Protein AF-A0AAW7BLS9-F1 (afdb_monomer)

Foldseek 3Di:
DDPVVLVVVLVQQADLVNQVVCVNPAWEWEQAPLLRDTHTDDDPVVVVSCVVVVHPDGRHHYDYDYDDQQVQKAWEFDDDPPDTFIWIGGNVWKIATDPCCPPPVVSSVVSPHDYDHDDDPPFDDPVLVVVLLVDDDDLLGQFAAPVGRPGRIGTRVSSVLVVVLQQAWDQAAQVQFQPDDDPVVLVVVLVVLLVVLVVQCVPPDPVPVVSVVVSVVSNVVSVVSVCNRHPSHDTDGLNRTNPRDGDDSVSRPSPPPDPPPPDPDD

Secondary structure (DSSP, 8-state):
--HHHHHHHHHHHT-HHHHHTTTT---EEEEEGGGTEEEEEE-HHHHHHHHHTT------EEEEE----GGGEEEEEEEETTEEEEEEEETTTEEEE-S-HHHHHHHHHHHT-EEESS--TTSPPHHHHHHHHHS--STTSSB--SS-TTS-EEEHHHHHHHHHHHHSEEEE-GGGBTT----HHHHHHHHHHHHHHHHHHHHS-TT-HHHHHHHHHHHHHHHHHHHHHHS--EEEEGGGBSS-PPPPTTT-TTTSPPP---PPP-

Sequence (266 aa):
MDDETAKRLVLLLTDARALEKDSLGRASYALVRPLGIFAPNEGKNRVDF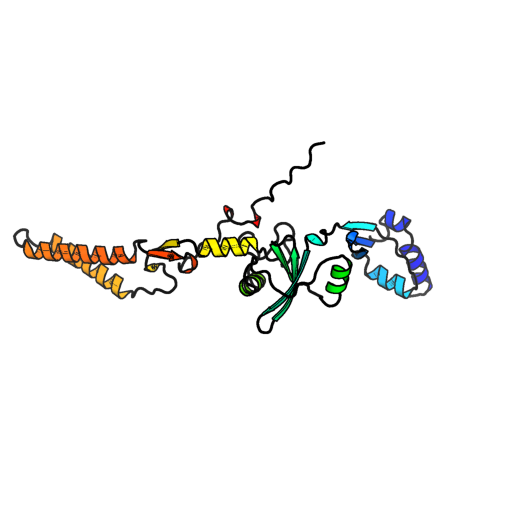LREEGIEQIPADVFYIDYPSADRLKLLRVEAGAFAETWAVLDGRWVERVAHPSWAIPVLNAYGVALEQEWPGEFAPIGDVLEAFLGRRGNTQALGHPECRNAAVVDLDTLKVRSEYQAERVPCPVIELRHAKVDPRLWLSAGAGLFVSTIAMMLVPAGWAEVRLVAGIALGAAVGALVAVAAPILQVPRRTVRNQSSLPLKLAPKRQRPPMMDSPAD

Structure (mmCIF, N/CA/C/O backbone):
data_AF-A0AAW7BLS9-F1
#
_entry.id   AF-A0AAW7BLS9-F1
#
loop_
_atom_site.group_PDB
_atom_site.id
_atom_site.type_symbol
_atom_site.label_atom_id
_atom_site.label_alt_id
_atom_site.label_comp_id
_atom_site.label_asym_id
_atom_site.label_entity_id
_atom_site.label_seq_id
_atom_site.pdbx_PDB_ins_code
_atom_site.Cartn_x
_atom_site.Cartn_y
_atom_site.Cartn_z
_atom_site.occupancy
_atom_site.B_iso_or_equiv
_atom_site.auth_seq_id
_atom_site.auth_comp_id
_atom_site.auth_asym_id
_atom_site.auth_atom_id
_atom_site.pdbx_PDB_model_num
ATOM 1 N N . MET A 1 1 ? 40.315 22.357 -25.104 1.00 59.34 1 MET A N 1
ATOM 2 C CA . MET A 1 1 ? 41.207 21.205 -25.331 1.00 59.34 1 MET A CA 1
ATOM 3 C C . MET A 1 1 ? 41.998 21.513 -26.585 1.00 59.34 1 MET A C 1
ATOM 5 O O . MET A 1 1 ? 41.435 22.115 -27.489 1.00 59.34 1 MET A O 1
ATOM 9 N N . ASP A 1 2 ? 43.287 21.220 -26.602 1.00 81.88 2 ASP A N 1
ATOM 10 C CA . ASP A 1 2 ? 44.112 21.249 -27.809 1.00 81.88 2 ASP A CA 1
ATOM 11 C C . ASP A 1 2 ? 43.703 20.109 -28.760 1.00 81.88 2 ASP A C 1
ATOM 13 O O . ASP A 1 2 ? 43.368 19.008 -28.321 1.00 81.88 2 ASP A O 1
ATOM 17 N N . ASP A 1 3 ? 43.714 20.386 -30.065 1.00 80.06 3 ASP A N 1
ATOM 18 C CA . ASP A 1 3 ? 43.239 19.484 -31.131 1.00 80.06 3 ASP A CA 1
ATOM 19 C C . ASP A 1 3 ? 44.002 18.141 -31.162 1.00 80.06 3 ASP A C 1
ATOM 21 O O . ASP A 1 3 ? 43.451 17.086 -31.471 1.00 80.06 3 ASP A O 1
ATOM 25 N N . GLU A 1 4 ? 45.276 18.149 -30.763 1.00 82.94 4 GLU A N 1
ATOM 26 C CA . GLU A 1 4 ? 46.113 16.949 -30.683 1.00 82.94 4 GLU A CA 1
ATOM 27 C C . GLU A 1 4 ? 45.710 16.030 -29.516 1.00 82.94 4 GLU A C 1
ATOM 29 O O . GLU A 1 4 ? 45.610 14.809 -29.678 1.00 82.94 4 GLU A O 1
ATOM 34 N N . THR A 1 5 ? 45.393 16.607 -28.354 1.00 83.25 5 THR A N 1
ATOM 35 C CA . THR A 1 5 ? 44.873 15.851 -27.207 1.00 83.25 5 THR A CA 1
ATOM 36 C C . THR A 1 5 ? 43.473 15.305 -27.479 1.00 83.25 5 THR A C 1
ATOM 38 O O . THR A 1 5 ? 43.201 14.158 -27.117 1.00 83.25 5 THR A O 1
ATOM 41 N N . ALA A 1 6 ? 42.610 16.062 -28.169 1.00 79.19 6 ALA A N 1
ATOM 42 C CA . ALA A 1 6 ? 41.278 15.599 -28.569 1.00 79.19 6 ALA A CA 1
ATOM 43 C C . ALA A 1 6 ? 41.361 14.363 -29.481 1.00 79.19 6 ALA A C 1
ATOM 45 O O . ALA A 1 6 ? 40.781 13.320 -29.172 1.00 79.19 6 ALA A O 1
ATOM 46 N N . LYS A 1 7 ? 42.191 14.417 -30.531 1.00 84.50 7 LYS A N 1
ATOM 47 C CA . LYS A 1 7 ? 42.433 13.281 -31.440 1.00 84.50 7 LYS A CA 1
ATOM 48 C C . LYS A 1 7 ? 42.969 12.047 -30.719 1.00 84.50 7 LYS A C 1
ATOM 50 O O . LYS A 1 7 ? 42.536 10.925 -30.993 1.00 84.50 7 LYS A O 1
ATOM 55 N N . ARG A 1 8 ? 43.892 12.238 -29.769 1.00 83.75 8 ARG A N 1
ATOM 56 C CA . ARG A 1 8 ? 44.432 11.140 -28.955 1.00 83.75 8 ARG A CA 1
ATOM 57 C C . ARG A 1 8 ? 43.359 10.513 -28.065 1.00 83.75 8 ARG A C 1
ATOM 59 O O . ARG A 1 8 ? 43.326 9.291 -27.935 1.00 83.75 8 ARG A O 1
ATOM 66 N N . LEU A 1 9 ? 42.488 11.330 -27.472 1.00 81.81 9 LEU A N 1
ATOM 67 C CA . LEU A 1 9 ? 41.369 10.855 -26.660 1.00 81.81 9 LEU A CA 1
ATOM 68 C C . LEU A 1 9 ? 40.330 10.110 -27.496 1.00 81.81 9 LEU A C 1
ATOM 70 O O . LEU A 1 9 ? 39.877 9.060 -27.057 1.00 81.81 9 LEU A O 1
ATOM 74 N N . VAL A 1 10 ? 40.002 10.576 -28.703 1.00 82.81 10 VAL A N 1
ATOM 75 C CA . VAL A 1 10 ? 39.100 9.858 -29.619 1.00 82.81 10 VAL A CA 1
ATOM 76 C C . VAL A 1 10 ? 39.643 8.467 -29.939 1.00 82.81 10 VAL A C 1
ATOM 78 O O . VAL A 1 10 ? 38.924 7.482 -29.777 1.00 82.81 10 VAL A O 1
ATOM 81 N N . LEU A 1 11 ? 40.919 8.362 -30.323 1.00 83.44 11 LEU A N 1
ATOM 82 C CA . LEU A 1 11 ? 41.549 7.075 -30.642 1.00 83.44 11 LEU A CA 1
ATOM 83 C C . LEU A 1 11 ? 41.523 6.113 -29.446 1.00 83.44 11 LEU A C 1
ATOM 85 O O . LEU A 1 11 ? 41.272 4.922 -29.596 1.00 83.44 11 LEU A O 1
ATOM 89 N N . LEU A 1 12 ? 41.754 6.647 -28.249 1.00 81.88 12 LEU A N 1
ATOM 90 C CA . LEU A 1 12 ? 41.742 5.889 -27.006 1.00 81.88 12 LEU A CA 1
ATOM 91 C C . LEU A 1 12 ? 40.319 5.423 -26.636 1.00 81.88 12 LEU A C 1
ATOM 93 O O . LEU A 1 12 ? 40.115 4.261 -26.302 1.00 81.88 12 LEU A O 1
ATOM 97 N N . LEU A 1 13 ? 39.331 6.322 -26.706 1.00 80.94 13 LEU A N 1
ATOM 98 C CA . LEU A 1 13 ? 37.939 6.089 -26.291 1.00 80.94 13 LEU A CA 1
ATOM 99 C C . LEU A 1 13 ? 37.138 5.239 -27.282 1.00 80.94 13 LEU A C 1
ATOM 101 O O . LEU A 1 13 ? 36.092 4.714 -26.902 1.00 80.94 13 LEU A O 1
ATOM 105 N N . THR A 1 14 ? 37.620 5.102 -28.519 1.00 82.25 14 THR A N 1
ATOM 106 C CA . THR A 1 14 ? 37.046 4.233 -29.559 1.00 82.25 14 THR A CA 1
ATOM 107 C C . THR A 1 14 ? 37.723 2.860 -29.645 1.00 82.25 14 THR A C 1
ATOM 109 O O . THR A 1 14 ? 37.213 1.974 -30.331 1.00 82.25 14 THR A O 1
ATOM 112 N N . ASP A 1 15 ? 38.819 2.631 -28.911 1.00 81.44 15 ASP A N 1
ATOM 113 C CA . ASP A 1 15 ? 39.511 1.341 -28.889 1.00 81.44 15 ASP A CA 1
ATOM 114 C C . ASP A 1 15 ? 38.795 0.323 -27.982 1.00 81.44 15 ASP A C 1
ATOM 116 O O . ASP A 1 15 ? 38.897 0.347 -26.752 1.00 81.44 15 ASP A O 1
ATOM 120 N N . ALA A 1 16 ? 38.109 -0.637 -28.606 1.00 75.19 16 ALA A N 1
ATOM 121 C CA . ALA A 1 16 ? 37.443 -1.738 -27.912 1.00 75.19 16 ALA A CA 1
ATOM 122 C C . ALA A 1 16 ? 38.408 -2.601 -27.072 1.00 75.19 16 ALA A C 1
ATOM 124 O O . ALA A 1 16 ? 38.032 -3.086 -26.007 1.00 75.19 16 ALA A O 1
ATOM 125 N N . ARG A 1 17 ? 39.676 -2.747 -27.483 1.00 75.00 17 ARG A N 1
ATOM 126 C CA . ARG A 1 17 ? 40.673 -3.536 -26.732 1.00 75.00 17 ARG A CA 1
ATOM 127 C C . ARG A 1 17 ? 41.121 -2.829 -25.461 1.00 75.00 17 ARG A C 1
ATOM 129 O O . ARG A 1 17 ? 41.543 -3.471 -24.499 1.00 75.00 17 ARG A O 1
ATOM 136 N N . ALA A 1 18 ? 41.076 -1.503 -25.465 1.00 69.31 18 ALA A N 1
ATOM 137 C CA . ALA A 1 18 ? 41.434 -0.696 -24.313 1.00 69.31 18 ALA A CA 1
ATOM 138 C C . ALA A 1 18 ? 40.311 -0.675 -23.254 1.00 69.31 18 ALA A C 1
ATOM 140 O O . ALA A 1 18 ? 40.602 -0.498 -22.065 1.00 69.31 18 ALA A O 1
ATOM 141 N N . LEU A 1 19 ? 39.065 -0.952 -23.676 1.00 69.06 19 LEU A N 1
ATOM 142 C CA . LEU A 1 19 ? 37.928 -1.269 -22.805 1.00 69.06 19 LEU A CA 1
ATOM 143 C C . LEU A 1 19 ? 38.102 -2.643 -22.129 1.00 69.06 19 LEU A C 1
ATOM 145 O O . LEU A 1 19 ? 37.990 -2.730 -20.911 1.00 69.06 19 LEU A O 1
ATOM 149 N N . GLU A 1 20 ? 38.459 -3.689 -22.887 1.00 68.00 20 GLU A N 1
ATOM 150 C CA . GLU A 1 20 ? 38.681 -5.053 -22.357 1.00 68.00 20 GLU A CA 1
ATOM 151 C C . GLU A 1 20 ? 39.796 -5.123 -21.300 1.00 68.00 20 GLU A C 1
ATOM 153 O O . GLU A 1 20 ? 39.762 -5.956 -20.396 1.00 68.00 20 GLU A O 1
ATOM 158 N N . LYS A 1 21 ? 40.795 -4.239 -21.402 1.00 70.38 21 LYS A N 1
ATOM 159 C CA . LYS A 1 21 ? 41.932 -4.154 -20.470 1.00 70.38 21 LYS A CA 1
ATOM 160 C C . LYS A 1 21 ? 41.661 -3.289 -19.231 1.00 70.38 21 LYS A C 1
ATOM 162 O O . LYS A 1 21 ? 42.594 -3.050 -18.469 1.00 70.38 21 LYS A O 1
ATOM 167 N N . ASP A 1 22 ? 40.437 -2.776 -19.070 1.00 65.38 22 ASP A N 1
ATOM 168 C CA . ASP A 1 22 ? 39.987 -1.872 -17.991 1.00 65.38 22 ASP A CA 1
ATOM 169 C C . ASP A 1 22 ? 40.842 -0.594 -17.814 1.00 65.38 22 ASP A C 1
ATOM 171 O O . ASP A 1 22 ? 40.794 0.111 -16.810 1.00 65.38 22 ASP A O 1
ATOM 175 N N . SER A 1 23 ? 41.642 -0.248 -18.826 1.00 62.91 23 SER A N 1
ATOM 176 C CA . SER A 1 23 ? 42.589 0.875 -18.773 1.00 62.91 23 SER A CA 1
ATOM 177 C C . SER A 1 23 ? 41.956 2.249 -19.026 1.00 62.91 23 SER A C 1
ATOM 179 O O . SER A 1 23 ? 42.632 3.268 -18.895 1.00 62.91 23 SER A O 1
ATOM 181 N N . LEU A 1 24 ? 40.671 2.288 -19.396 1.00 63.50 24 LEU A N 1
ATOM 182 C CA . LEU A 1 24 ? 39.976 3.497 -19.855 1.00 63.50 24 LEU A CA 1
ATOM 183 C C . LEU A 1 24 ? 38.800 3.957 -18.992 1.00 63.50 24 LEU A C 1
ATOM 185 O O . LEU A 1 24 ? 38.129 4.937 -19.330 1.00 63.50 24 LEU A O 1
ATOM 189 N N . GLY A 1 25 ? 38.522 3.245 -17.905 1.00 68.06 25 GLY A N 1
ATOM 190 C CA . GLY A 1 25 ? 37.239 3.340 -17.225 1.00 68.06 25 GLY A CA 1
ATOM 191 C C . GLY A 1 25 ? 36.125 2.703 -18.059 1.00 68.06 25 GLY A C 1
ATOM 192 O O . GLY A 1 25 ? 36.082 2.783 -19.294 1.00 68.06 25 GLY A O 1
ATOM 193 N N . ARG A 1 26 ? 35.208 2.041 -17.368 1.00 74.25 26 ARG A N 1
ATOM 194 C CA . ARG A 1 26 ? 34.165 1.235 -17.988 1.00 74.25 26 ARG A CA 1
ATOM 195 C C . ARG A 1 26 ? 33.075 2.109 -18.622 1.00 74.25 26 ARG A C 1
ATOM 197 O O . ARG A 1 26 ? 32.623 3.092 -18.038 1.00 74.25 26 ARG A O 1
ATOM 204 N N . ALA A 1 27 ? 32.658 1.753 -19.835 1.00 84.12 27 ALA A N 1
ATOM 205 C CA . ALA A 1 27 ? 31.407 2.219 -20.428 1.00 84.12 27 ALA A CA 1
ATOM 206 C C . ALA A 1 27 ? 30.470 1.016 -20.487 1.00 84.12 27 ALA A C 1
ATOM 208 O O . ALA A 1 27 ? 30.852 -0.023 -21.024 1.00 84.12 27 ALA A O 1
ATOM 209 N N . SER A 1 28 ? 29.282 1.137 -19.899 1.00 87.25 28 SER A N 1
ATOM 210 C CA . SER A 1 28 ? 28.348 0.018 -19.785 1.00 87.25 28 SER A CA 1
ATOM 211 C C . SER A 1 28 ? 26.912 0.448 -20.056 1.00 87.25 28 SER A C 1
ATOM 213 O O . SER A 1 28 ? 26.469 1.517 -19.624 1.00 87.25 28 SER A O 1
ATOM 215 N N . TYR A 1 29 ? 26.188 -0.399 -20.784 1.00 89.56 29 TYR A N 1
ATOM 216 C CA . TYR A 1 29 ? 24.817 -0.169 -21.223 1.00 89.56 29 TYR A CA 1
ATOM 217 C C . TYR A 1 29 ? 23.948 -1.370 -20.881 1.00 89.56 29 TYR A C 1
ATOM 219 O O . TYR A 1 29 ? 24.327 -2.521 -21.095 1.00 89.56 29 TYR A O 1
ATOM 227 N N . ALA A 1 30 ? 22.744 -1.078 -20.410 1.00 91.38 30 ALA A N 1
ATOM 228 C CA . ALA A 1 30 ? 21.679 -2.053 -20.315 1.00 91.38 30 ALA A CA 1
ATOM 229 C C . ALA A 1 30 ? 20.879 -2.068 -21.621 1.00 91.38 30 ALA A C 1
ATOM 231 O O . ALA A 1 30 ? 20.353 -1.030 -22.027 1.00 91.38 30 ALA A O 1
ATOM 232 N N . LEU A 1 31 ? 20.739 -3.232 -22.252 1.00 92.25 31 LEU A N 1
ATOM 233 C CA . LEU A 1 31 ? 19.814 -3.436 -23.365 1.00 92.25 31 LEU A CA 1
ATOM 234 C C . LEU A 1 31 ? 18.540 -4.115 -22.858 1.00 92.25 31 LEU A C 1
ATOM 236 O O . LEU A 1 31 ? 18.548 -5.304 -22.524 1.00 92.25 31 LEU A O 1
ATOM 240 N N . VAL A 1 32 ? 17.436 -3.368 -22.851 1.00 92.38 32 VAL A N 1
ATOM 241 C CA . VAL A 1 32 ? 16.097 -3.908 -22.592 1.00 92.38 32 VAL A CA 1
ATOM 242 C C . VAL A 1 32 ? 15.584 -4.528 -23.887 1.00 92.38 32 VAL A C 1
ATOM 244 O O . VAL A 1 32 ? 14.931 -3.859 -24.691 1.00 92.38 32 VAL A O 1
ATOM 247 N N . ARG A 1 33 ? 15.942 -5.797 -24.125 1.00 88.62 33 ARG A N 1
ATOM 248 C CA . ARG A 1 33 ? 15.766 -6.462 -25.432 1.00 88.62 33 ARG A CA 1
ATOM 249 C C . ARG A 1 33 ? 14.356 -6.325 -26.009 1.00 88.62 33 ARG A C 1
ATOM 251 O O . ARG A 1 33 ? 14.268 -5.939 -27.171 1.00 88.62 33 ARG A O 1
ATOM 258 N N . PRO A 1 34 ? 13.271 -6.580 -25.248 1.00 87.81 34 PRO A N 1
ATOM 259 C CA . PRO A 1 34 ? 11.929 -6.558 -25.827 1.00 87.81 34 PRO A CA 1
ATOM 260 C C . PRO A 1 34 ? 11.479 -5.153 -26.255 1.00 87.81 34 PRO A C 1
ATOM 262 O O . PRO A 1 34 ? 10.664 -5.024 -27.160 1.00 87.81 34 PRO A O 1
ATOM 265 N N . LEU A 1 35 ? 12.043 -4.102 -25.647 1.00 89.94 35 LEU A N 1
ATOM 266 C CA . LEU A 1 35 ? 11.737 -2.706 -25.977 1.00 89.94 35 LEU A CA 1
ATOM 267 C C . LEU A 1 35 ? 12.714 -2.091 -26.992 1.00 89.94 35 LEU A C 1
ATOM 269 O O . LEU A 1 35 ? 12.482 -0.979 -27.457 1.00 89.94 35 LEU A O 1
ATOM 273 N N . GLY A 1 36 ? 13.834 -2.758 -27.294 1.00 88.25 36 GLY A N 1
ATOM 274 C CA . GLY A 1 36 ? 14.895 -2.198 -28.137 1.00 88.25 36 GLY A CA 1
ATOM 275 C C . GLY A 1 36 ? 15.581 -0.960 -27.542 1.00 88.25 36 GLY A C 1
ATOM 276 O O . GLY A 1 36 ? 16.150 -0.160 -28.281 1.00 88.25 36 GLY A O 1
ATOM 277 N N . ILE A 1 37 ? 15.519 -0.774 -26.218 1.00 89.69 37 ILE A N 1
ATOM 278 C CA . ILE A 1 37 ? 16.062 0.410 -25.535 1.00 89.69 37 ILE A CA 1
ATOM 279 C C . ILE A 1 37 ? 17.467 0.122 -25.011 1.00 89.69 37 ILE A C 1
ATOM 281 O O . ILE A 1 37 ? 17.669 -0.823 -24.246 1.00 89.69 37 ILE A O 1
ATOM 285 N N . PHE A 1 38 ? 18.409 1.005 -25.347 1.00 88.69 38 PHE A N 1
ATOM 286 C CA . PHE A 1 38 ? 19.735 1.067 -24.735 1.00 88.69 38 PHE A CA 1
ATOM 287 C C . PHE A 1 38 ? 19.756 2.147 -23.652 1.00 88.69 38 PHE A C 1
ATOM 289 O O . PHE A 1 38 ? 19.601 3.334 -23.941 1.00 88.69 38 PHE A O 1
ATOM 296 N N . ALA A 1 39 ? 19.962 1.742 -22.401 1.00 86.12 39 ALA A N 1
ATOM 297 C CA . ALA A 1 39 ? 20.059 2.644 -21.262 1.00 86.12 39 ALA A CA 1
ATOM 298 C C . ALA A 1 39 ? 21.520 2.735 -20.778 1.00 86.12 39 ALA A C 1
ATOM 300 O O . ALA A 1 39 ? 22.075 1.728 -20.326 1.00 86.12 39 ALA A O 1
ATOM 301 N N . PRO A 1 40 ? 22.164 3.915 -20.855 1.00 86.31 40 PRO A N 1
ATOM 302 C CA . PRO A 1 40 ? 23.542 4.084 -20.405 1.00 86.31 40 PRO A CA 1
ATOM 303 C C . PRO A 1 40 ? 23.627 4.018 -18.876 1.00 86.31 40 PRO A C 1
ATOM 305 O O . PRO A 1 40 ? 22.990 4.811 -18.172 1.00 86.31 40 PRO A O 1
ATOM 308 N N . ASN A 1 41 ? 24.461 3.115 -18.361 1.00 82.25 41 ASN A N 1
ATOM 309 C CA . ASN A 1 41 ? 24.750 2.996 -16.934 1.00 82.25 41 ASN A CA 1
ATOM 310 C C . ASN A 1 41 ? 26.011 3.804 -16.579 1.00 82.25 41 ASN A C 1
ATOM 312 O O . ASN A 1 41 ? 25.937 4.764 -15.808 1.00 82.25 41 ASN A O 1
ATOM 316 N N . GLU A 1 42 ? 27.133 3.498 -17.239 1.00 82.38 42 GLU A N 1
ATOM 317 C CA . GLU A 1 42 ? 28.428 4.179 -17.082 1.00 82.38 42 GLU A CA 1
ATOM 318 C C . GLU A 1 42 ? 28.941 4.730 -18.419 1.00 82.38 42 GLU A C 1
ATOM 32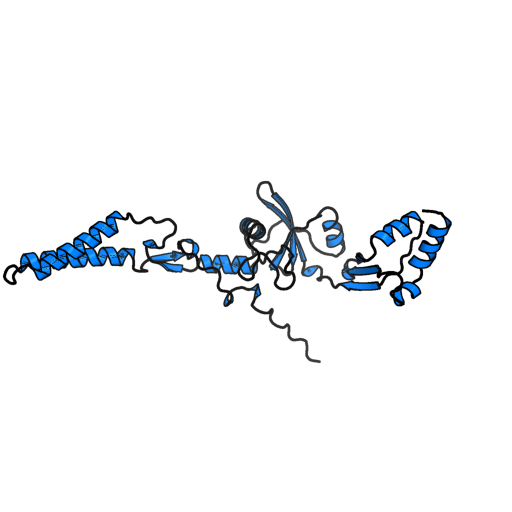0 O O . GLU A 1 42 ? 28.643 4.191 -19.483 1.00 82.38 42 GLU A O 1
ATOM 325 N N . GLY A 1 43 ? 29.737 5.805 -18.370 1.00 79.50 43 GLY A N 1
ATOM 326 C CA . GLY A 1 43 ? 30.328 6.416 -19.567 1.00 79.50 43 GLY A CA 1
ATOM 327 C C . GLY A 1 43 ? 29.484 7.512 -20.230 1.00 79.50 43 GLY A C 1
ATOM 328 O O . GLY A 1 43 ? 29.736 7.846 -21.381 1.00 79.50 43 GLY A O 1
ATOM 329 N N . LYS A 1 44 ? 28.521 8.123 -19.522 1.00 81.69 44 LYS A N 1
ATOM 330 C CA . LYS A 1 44 ? 27.653 9.198 -20.061 1.00 81.69 44 LYS A CA 1
ATOM 331 C C . LYS A 1 44 ? 28.453 10.378 -20.635 1.00 81.69 44 LYS A C 1
ATOM 333 O O . LYS A 1 44 ? 28.208 10.778 -21.762 1.00 81.69 44 LYS A O 1
ATOM 338 N N . ASN A 1 45 ? 29.494 10.831 -19.932 1.00 82.25 45 ASN A N 1
ATOM 339 C CA . ASN A 1 45 ? 30.374 11.909 -20.411 1.00 82.25 45 ASN A CA 1
ATOM 340 C C . ASN A 1 45 ? 31.155 11.529 -21.686 1.00 82.25 45 ASN A C 1
ATOM 342 O O . ASN A 1 45 ? 31.536 12.402 -22.457 1.00 82.25 45 ASN A O 1
ATOM 346 N N . ARG A 1 46 ? 31.402 10.228 -21.913 1.00 83.62 46 ARG A N 1
ATOM 347 C CA . ARG A 1 46 ? 32.063 9.727 -23.129 1.00 83.62 46 ARG A CA 1
ATOM 348 C C . ARG A 1 46 ? 31.140 9.836 -24.341 1.00 83.62 46 ARG A C 1
ATOM 350 O O . ARG A 1 46 ? 31.630 10.071 -25.436 1.00 83.62 46 ARG A O 1
ATOM 357 N N . VAL A 1 47 ? 29.827 9.692 -24.143 1.00 83.62 47 VAL A N 1
ATOM 358 C CA . VAL A 1 47 ? 28.827 9.839 -25.213 1.00 83.62 47 VAL A CA 1
ATOM 359 C C . VAL A 1 47 ? 28.819 11.260 -25.748 1.00 83.62 47 VAL A C 1
ATOM 361 O O . VAL A 1 47 ? 28.886 11.445 -26.959 1.00 83.62 47 VAL A O 1
ATOM 364 N N . ASP A 1 48 ? 28.764 12.247 -24.854 1.00 84.19 48 ASP A N 1
ATOM 365 C CA . ASP A 1 48 ? 28.709 13.651 -25.257 1.00 84.19 48 ASP A CA 1
ATOM 366 C C . ASP A 1 48 ? 30.002 14.067 -25.970 1.00 84.19 48 ASP A C 1
ATOM 368 O O . ASP A 1 48 ? 29.936 14.608 -27.069 1.00 84.19 48 ASP A O 1
ATOM 372 N N . PHE A 1 49 ? 31.169 13.694 -25.425 1.00 86.81 49 PHE A N 1
ATOM 373 C CA . PHE A 1 49 ? 32.466 13.962 -26.057 1.00 86.81 49 PHE A CA 1
ATOM 374 C C . PHE A 1 49 ? 32.586 13.344 -27.460 1.00 86.81 49 PHE A C 1
ATOM 376 O O . PHE A 1 49 ? 32.940 14.030 -28.413 1.00 86.81 49 PHE A O 1
ATOM 383 N N . LEU A 1 50 ? 32.267 12.053 -27.616 1.00 87.38 50 LEU A N 1
ATOM 384 C CA . LEU A 1 50 ? 32.360 11.392 -28.922 1.00 87.38 50 LEU A CA 1
ATOM 385 C C . LEU A 1 50 ? 31.367 11.978 -29.934 1.00 87.38 50 LEU A C 1
ATOM 387 O O . LEU A 1 50 ? 31.699 12.095 -31.111 1.00 87.38 50 LEU A O 1
ATOM 391 N N . ARG A 1 51 ? 30.178 12.400 -29.482 1.00 88.06 51 ARG A N 1
ATOM 392 C CA . ARG A 1 51 ? 29.191 13.065 -30.340 1.00 88.06 51 ARG A CA 1
ATOM 393 C C . ARG A 1 51 ? 29.680 14.432 -30.825 1.00 88.06 51 ARG A C 1
ATOM 395 O O . ARG A 1 51 ? 29.466 14.748 -31.992 1.00 88.06 51 ARG A O 1
ATOM 402 N N . GLU A 1 52 ? 30.313 15.226 -29.961 1.00 89.56 52 GLU A N 1
ATOM 403 C CA . GLU A 1 52 ? 30.903 16.525 -30.333 1.00 89.56 52 GLU A CA 1
ATOM 404 C C . GLU A 1 52 ? 32.004 16.370 -31.393 1.00 89.56 52 GLU A C 1
ATOM 406 O O . GLU A 1 52 ? 32.073 17.164 -32.329 1.00 89.56 52 GLU A O 1
ATOM 411 N N . GLU A 1 53 ? 32.788 15.295 -31.305 1.00 89.00 53 GLU A N 1
ATOM 412 C CA . GLU A 1 53 ? 33.834 14.937 -32.275 1.00 89.00 53 GLU A CA 1
ATOM 413 C C . GLU A 1 53 ? 33.292 14.226 -33.538 1.00 89.00 53 GLU A C 1
ATOM 415 O O . GLU A 1 53 ? 34.062 13.771 -34.384 1.00 89.00 53 GLU A O 1
ATOM 420 N N . GLY A 1 54 ? 31.966 14.106 -33.690 1.00 88.69 54 GLY A N 1
ATOM 421 C CA . GLY A 1 54 ? 31.328 13.493 -34.863 1.00 88.69 54 GLY A CA 1
ATOM 422 C C . GLY A 1 54 ? 31.494 11.973 -34.960 1.00 88.69 54 GLY A C 1
ATOM 423 O O . GLY A 1 54 ? 31.335 11.398 -36.037 1.00 88.69 54 GLY A O 1
ATOM 424 N N . ILE A 1 55 ? 31.822 11.309 -33.852 1.00 89.31 55 ILE A N 1
ATOM 425 C CA . ILE A 1 55 ? 32.002 9.861 -33.787 1.00 89.31 55 ILE A CA 1
ATOM 426 C C . ILE A 1 55 ? 30.665 9.187 -33.465 1.00 89.31 55 ILE A C 1
ATOM 428 O O . ILE A 1 55 ? 30.066 9.406 -32.412 1.00 89.31 55 ILE A O 1
ATOM 432 N N . GLU A 1 56 ? 30.210 8.317 -34.366 1.00 86.25 56 GLU A N 1
ATOM 433 C CA . GLU A 1 56 ? 28.904 7.648 -34.255 1.00 86.25 56 GLU A CA 1
ATOM 434 C C . GLU A 1 56 ? 28.925 6.372 -33.397 1.00 86.25 56 GLU A C 1
ATOM 436 O O . GLU A 1 56 ? 27.872 5.868 -33.007 1.00 86.25 56 GLU A O 1
ATOM 441 N N . GLN A 1 57 ? 30.109 5.825 -33.108 1.00 84.81 57 GLN A N 1
ATOM 442 C CA . GLN A 1 57 ? 30.273 4.540 -32.425 1.00 84.81 57 GLN A CA 1
ATOM 443 C C . GLN A 1 57 ? 31.019 4.697 -31.102 1.00 84.81 57 GLN A C 1
ATOM 445 O O . GLN A 1 57 ? 32.025 5.396 -31.010 1.00 84.81 57 GLN A O 1
ATOM 450 N N . ILE A 1 58 ? 30.550 3.982 -30.082 1.00 85.31 58 ILE A N 1
ATOM 451 C CA . ILE A 1 58 ? 31.180 3.920 -28.765 1.00 85.31 58 ILE A CA 1
ATOM 452 C C . ILE A 1 58 ? 31.383 2.450 -28.373 1.00 85.31 58 ILE A C 1
ATOM 454 O O . ILE A 1 58 ? 30.411 1.693 -28.350 1.00 85.31 58 ILE A O 1
ATOM 458 N N . PRO A 1 59 ? 32.614 2.015 -28.050 1.00 86.31 59 PRO A N 1
ATOM 459 C CA . PRO A 1 59 ? 32.825 0.703 -27.458 1.00 86.31 59 PRO A CA 1
ATOM 460 C C . PRO A 1 59 ? 32.282 0.700 -26.026 1.00 86.31 59 PRO A C 1
ATOM 462 O O . PRO A 1 59 ? 32.601 1.585 -25.223 1.00 86.31 59 PRO A O 1
ATOM 465 N N . ALA A 1 60 ? 31.457 -0.294 -25.701 1.00 86.94 60 ALA A N 1
ATOM 466 C CA . ALA A 1 60 ? 30.894 -0.454 -24.370 1.00 86.94 60 ALA A CA 1
ATOM 467 C C . ALA A 1 60 ? 30.488 -1.902 -24.077 1.00 86.94 60 ALA A C 1
ATOM 469 O O . ALA A 1 60 ? 30.114 -2.651 -24.981 1.00 86.94 60 ALA A O 1
ATOM 470 N N . ASP A 1 61 ? 30.491 -2.253 -22.793 1.00 87.81 61 ASP A N 1
ATOM 471 C CA . ASP A 1 61 ? 29.916 -3.501 -22.309 1.00 87.81 61 ASP A CA 1
ATOM 472 C C . ASP A 1 61 ? 28.391 -3.416 -22.367 1.00 87.81 61 ASP A C 1
ATOM 474 O O . ASP A 1 61 ? 27.786 -2.512 -21.785 1.00 87.81 61 ASP A O 1
ATOM 478 N N . VAL A 1 62 ? 27.755 -4.384 -23.020 1.00 88.50 62 VAL A N 1
ATOM 479 C CA . VAL A 1 62 ? 26.294 -4.473 -23.077 1.00 88.50 62 VAL A CA 1
ATOM 480 C C . VAL A 1 62 ? 25.835 -5.664 -22.255 1.00 88.50 62 VAL A C 1
ATOM 482 O O . VAL A 1 62 ? 26.211 -6.802 -22.528 1.00 88.50 62 VAL A O 1
ATOM 485 N N . PHE A 1 63 ? 24.991 -5.406 -21.261 1.00 90.19 63 PHE A N 1
ATOM 486 C CA . PHE A 1 63 ? 24.304 -6.451 -20.513 1.00 90.19 63 PHE A CA 1
ATOM 487 C C . PHE A 1 63 ? 22.806 -6.402 -20.797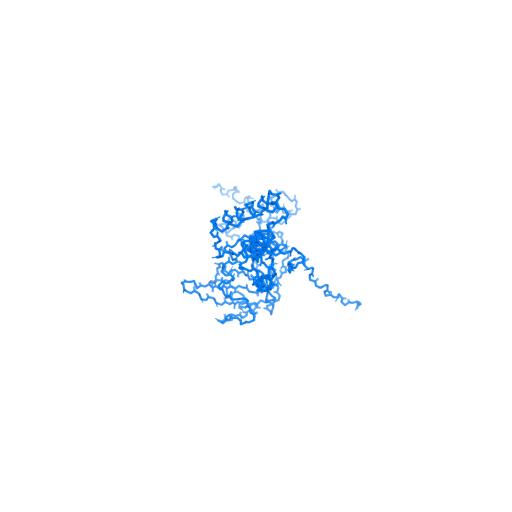 1.00 90.19 63 PHE A C 1
ATOM 489 O O . PHE A 1 63 ? 22.222 -5.342 -21.028 1.00 90.19 63 PHE A O 1
ATOM 496 N N . TYR A 1 64 ? 22.178 -7.571 -20.807 1.00 91.44 64 TYR A N 1
ATOM 497 C CA . TYR A 1 64 ? 20.769 -7.700 -21.147 1.00 91.44 64 TYR A CA 1
ATOM 498 C C . TYR A 1 64 ? 19.895 -7.558 -19.908 1.00 91.44 64 TYR A C 1
ATOM 500 O O . TYR A 1 64 ? 20.187 -8.135 -18.861 1.00 91.44 64 TYR A O 1
ATOM 508 N N . ILE A 1 65 ? 18.802 -6.818 -20.060 1.00 89.94 65 ILE A N 1
ATOM 509 C CA . ILE A 1 65 ? 17.720 -6.748 -19.086 1.00 89.94 65 ILE A CA 1
ATOM 510 C C . ILE A 1 65 ? 16.472 -7.325 -19.747 1.00 89.94 65 ILE A C 1
ATOM 512 O O . ILE A 1 65 ? 16.085 -6.917 -20.847 1.00 89.94 65 ILE A O 1
ATOM 516 N N . ASP A 1 66 ? 15.854 -8.289 -19.074 1.00 88.56 66 ASP A N 1
ATOM 517 C CA . ASP A 1 66 ? 14.553 -8.803 -19.478 1.00 88.56 66 ASP A CA 1
ATOM 518 C C . ASP A 1 66 ? 13.450 -7.810 -19.123 1.00 88.56 66 ASP A C 1
ATOM 520 O O . ASP A 1 66 ? 13.559 -7.018 -18.186 1.00 88.56 66 ASP A O 1
ATOM 524 N N . TYR A 1 67 ? 12.369 -7.857 -19.890 1.00 91.19 67 TYR A N 1
ATOM 525 C CA . TYR A 1 67 ? 11.198 -7.025 -19.669 1.00 91.19 67 TYR A CA 1
ATOM 526 C C . TYR A 1 67 ? 9.956 -7.917 -19.623 1.00 91.19 67 TYR A C 1
ATOM 528 O O . TYR A 1 67 ? 9.915 -8.907 -20.360 1.00 91.19 67 TYR A O 1
ATOM 536 N N . PRO A 1 68 ? 8.955 -7.611 -18.778 1.00 92.88 68 PRO A N 1
ATOM 537 C CA . PRO A 1 68 ? 7.706 -8.358 -18.765 1.00 92.88 68 PRO A CA 1
ATOM 538 C C . PRO A 1 68 ? 7.079 -8.420 -20.158 1.00 92.88 68 PRO A C 1
ATOM 540 O O . PRO A 1 68 ? 7.188 -7.479 -20.949 1.00 92.88 68 PRO A O 1
ATOM 543 N N . SER A 1 69 ? 6.411 -9.528 -20.459 1.00 93.75 69 SER A N 1
ATOM 544 C CA . SER A 1 69 ? 5.606 -9.637 -21.669 1.00 93.75 69 SER A CA 1
ATOM 545 C C . SER A 1 69 ? 4.468 -8.608 -21.640 1.00 93.75 69 SER A C 1
ATOM 547 O O . SER A 1 69 ? 3.987 -8.222 -20.572 1.00 93.75 6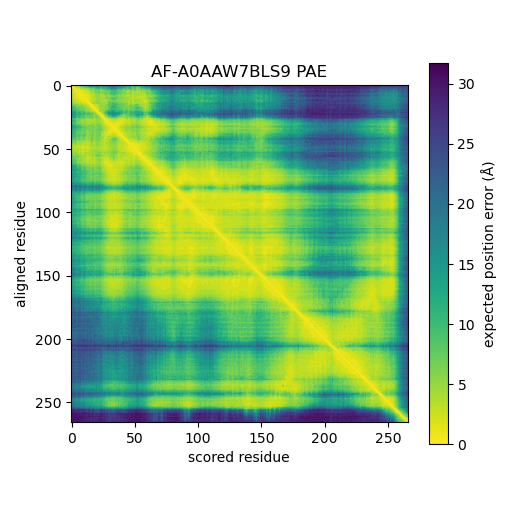9 SER A O 1
ATOM 549 N N . ALA A 1 70 ? 4.075 -8.110 -22.812 1.00 94.75 70 ALA A N 1
ATOM 550 C CA . ALA A 1 70 ? 3.132 -6.998 -22.914 1.00 94.75 70 ALA A CA 1
ATOM 551 C C . ALA A 1 70 ? 1.751 -7.311 -22.305 1.00 94.75 70 ALA A C 1
ATOM 553 O O . ALA A 1 70 ? 1.133 -6.429 -21.722 1.00 94.75 70 ALA A O 1
ATOM 554 N N . ASP A 1 71 ? 1.306 -8.569 -22.366 1.00 94.50 71 ASP A N 1
ATOM 555 C CA . ASP A 1 71 ? 0.041 -9.065 -21.804 1.00 94.50 71 ASP A CA 1
ATOM 556 C C . ASP A 1 71 ? -0.031 -8.990 -20.270 1.00 94.50 71 ASP A C 1
ATOM 558 O O . ASP A 1 71 ? -1.120 -8.927 -19.699 1.00 94.50 71 ASP A O 1
ATOM 562 N N . ARG A 1 72 ? 1.123 -8.950 -19.595 1.00 95.44 72 ARG A N 1
ATOM 563 C CA . ARG A 1 72 ? 1.213 -8.788 -18.137 1.00 95.44 72 ARG A CA 1
ATOM 564 C C . ARG A 1 72 ? 1.084 -7.335 -17.693 1.00 95.44 72 ARG A C 1
ATOM 566 O O . ARG A 1 72 ? 0.934 -7.078 -16.498 1.00 95.44 72 ARG A O 1
ATOM 573 N N . LEU A 1 73 ? 1.189 -6.390 -18.625 1.00 96.00 73 LEU A N 1
ATOM 574 C CA . LEU A 1 73 ? 1.161 -4.960 -18.362 1.00 96.00 73 LEU A CA 1
ATOM 575 C C . LEU A 1 73 ? -0.157 -4.353 -18.838 1.00 96.00 73 LEU A C 1
ATOM 577 O O . LEU A 1 73 ? -0.657 -4.657 -19.917 1.00 96.00 73 LEU A O 1
ATOM 581 N N . LYS A 1 74 ? -0.687 -3.422 -18.050 1.00 95.81 74 LYS A N 1
ATOM 582 C CA . LYS A 1 74 ? -1.787 -2.544 -18.452 1.00 95.81 74 LYS A CA 1
ATOM 583 C C . LYS A 1 74 ? -1.407 -1.102 -18.193 1.00 95.81 74 LYS A C 1
ATOM 585 O O . LYS A 1 74 ? -0.867 -0.796 -17.130 1.00 95.81 74 LYS A O 1
ATOM 590 N N . LEU A 1 75 ? -1.710 -0.213 -19.130 1.00 97.12 75 LEU A N 1
ATOM 591 C CA . LEU A 1 75 ? -1.658 1.223 -18.889 1.00 97.12 75 LEU A CA 1
ATOM 592 C C . LEU A 1 75 ? -3.071 1.717 -18.617 1.00 97.12 75 LEU A C 1
ATOM 594 O O . LEU A 1 75 ? -3.975 1.459 -19.401 1.00 97.12 75 LEU A O 1
ATOM 598 N N . LEU A 1 76 ? -3.256 2.439 -17.520 1.00 96.31 76 LEU A N 1
ATOM 599 C CA . LEU A 1 76 ? -4.547 2.971 -17.107 1.00 96.31 76 LEU A CA 1
ATOM 600 C C . L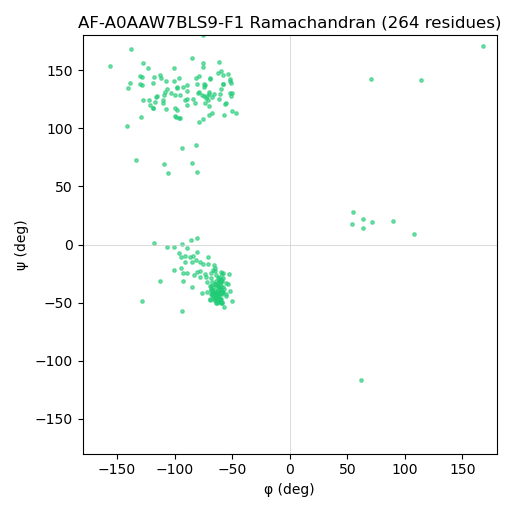EU A 1 76 ? -4.456 4.480 -16.987 1.00 96.31 76 LEU A C 1
ATOM 602 O O . LEU A 1 76 ? -3.615 5.000 -16.245 1.00 96.31 76 LEU A O 1
ATOM 606 N N . ARG A 1 77 ? -5.329 5.193 -17.700 1.00 93.94 77 ARG A N 1
ATOM 607 C CA . ARG A 1 77 ? -5.556 6.609 -17.417 1.00 93.94 77 ARG A CA 1
ATOM 608 C C . ARG A 1 77 ? -6.412 6.721 -16.162 1.00 93.94 77 ARG A C 1
ATOM 610 O O . ARG A 1 77 ? -7.455 6.089 -16.052 1.00 93.94 77 ARG A O 1
ATOM 617 N N . VAL A 1 78 ? -5.948 7.519 -15.211 1.00 93.44 78 VAL A N 1
ATOM 618 C CA . VAL A 1 78 ? -6.611 7.704 -13.925 1.00 93.44 78 VAL A CA 1
ATOM 619 C C . VAL A 1 78 ? -6.939 9.172 -13.752 1.00 93.44 78 VAL A C 1
ATOM 621 O O . VAL A 1 78 ? -6.043 10.018 -13.729 1.00 93.44 78 VAL A O 1
ATOM 624 N N . GLU A 1 79 ? -8.231 9.452 -13.608 1.00 90.12 79 GLU A N 1
ATOM 625 C CA . GLU A 1 79 ? -8.764 10.782 -13.341 1.00 90.12 79 GLU A CA 1
ATOM 626 C C . GLU A 1 79 ? -9.508 10.766 -12.001 1.00 90.12 79 GLU A C 1
ATOM 628 O O . GLU A 1 79 ? -10.483 10.039 -11.814 1.00 90.12 79 GLU A O 1
ATOM 633 N N . ALA A 1 80 ? -9.022 11.545 -11.034 1.00 84.62 80 ALA A N 1
ATOM 634 C CA . ALA A 1 80 ? -9.602 11.647 -9.698 1.00 84.62 80 ALA A CA 1
ATOM 635 C C . ALA A 1 80 ? -9.540 13.097 -9.203 1.00 84.62 80 ALA A C 1
ATOM 637 O O . ALA A 1 80 ? -8.500 13.586 -8.757 1.00 84.62 80 ALA A O 1
ATOM 638 N N . GLY A 1 81 ? -10.669 13.804 -9.276 1.00 81.81 81 GLY A N 1
ATOM 639 C CA . GLY A 1 81 ? -10.728 15.226 -8.940 1.00 81.81 81 GLY A CA 1
ATOM 640 C C . GLY A 1 81 ? -9.833 16.051 -9.868 1.00 81.81 81 GLY A C 1
ATOM 641 O O . GLY A 1 81 ? -10.067 16.091 -11.068 1.00 81.81 81 GLY A O 1
ATOM 642 N N . ALA A 1 82 ? -8.809 16.704 -9.312 1.00 79.69 82 ALA A N 1
ATOM 643 C CA . ALA A 1 82 ? -7.831 17.486 -10.078 1.00 79.69 82 ALA A CA 1
ATOM 644 C C . ALA A 1 82 ? -6.616 16.666 -10.562 1.00 79.69 82 ALA A C 1
ATOM 646 O O . ALA A 1 82 ? -5.736 17.214 -11.226 1.00 79.69 82 ALA A O 1
ATOM 647 N N . PHE A 1 83 ? -6.532 15.379 -10.210 1.00 80.69 83 PHE A N 1
ATOM 648 C CA . PHE A 1 83 ? -5.431 14.508 -10.613 1.00 80.69 83 PHE A CA 1
ATOM 649 C C . PHE A 1 83 ? -5.770 13.799 -11.922 1.00 80.69 83 PHE A C 1
ATOM 651 O O . PHE A 1 83 ? -6.782 13.105 -11.992 1.00 80.69 83 PHE A O 1
ATOM 658 N N . ALA A 1 84 ? -4.904 13.946 -12.924 1.00 88.62 84 ALA A N 1
ATOM 659 C CA . ALA A 1 84 ? -4.952 13.206 -14.179 1.00 88.62 84 ALA A CA 1
ATOM 660 C C . ALA A 1 84 ? -3.567 12.605 -14.441 1.00 88.62 84 ALA A C 1
ATOM 662 O O . ALA A 1 84 ? -2.600 13.328 -14.689 1.00 88.62 84 ALA A O 1
ATOM 663 N N . GLU A 1 85 ? -3.456 11.285 -14.337 1.00 92.81 85 GLU A N 1
ATOM 664 C CA . GLU A 1 85 ? -2.189 10.562 -14.458 1.00 92.81 85 GLU A CA 1
ATOM 665 C C . GLU A 1 85 ? -2.355 9.291 -15.289 1.00 92.81 85 GLU A C 1
ATOM 667 O O . GLU A 1 85 ? -3.460 8.855 -15.603 1.00 92.81 85 GLU A O 1
ATOM 672 N N . THR A 1 86 ? -1.234 8.682 -15.668 1.00 95.69 86 THR A N 1
ATOM 673 C CA . THR A 1 86 ? -1.217 7.336 -16.240 1.00 95.69 86 THR A CA 1
ATOM 674 C C . THR A 1 86 ? -0.467 6.419 -15.297 1.00 95.69 86 THR A C 1
ATOM 676 O O . THR A 1 86 ? 0.652 6.731 -14.882 1.00 95.69 86 THR A O 1
ATOM 679 N N . TRP A 1 87 ? -1.084 5.300 -14.943 1.00 96.75 87 TRP A N 1
ATOM 680 C CA . TRP A 1 87 ? -0.477 4.273 -14.109 1.00 96.75 87 TRP A CA 1
ATOM 681 C C . TRP A 1 87 ? -0.237 3.014 -14.932 1.00 96.75 87 TRP A C 1
ATOM 683 O O . TRP A 1 87 ? -1.035 2.671 -15.801 1.00 96.75 87 TRP A O 1
ATOM 693 N N . ALA A 1 88 ? 0.870 2.338 -14.661 1.00 96.88 88 ALA A N 1
ATOM 694 C CA . ALA A 1 88 ? 1.153 1.012 -15.177 1.00 96.88 88 ALA A CA 1
ATOM 695 C C . ALA A 1 88 ? 0.781 -0.020 -14.110 1.00 96.88 88 ALA A C 1
ATOM 697 O O . ALA A 1 88 ? 1.125 0.156 -12.940 1.00 96.88 88 ALA A O 1
ATOM 698 N N . VAL A 1 89 ? 0.094 -1.085 -14.513 1.00 96.81 89 VAL A N 1
ATOM 699 C CA . VAL A 1 89 ? -0.247 -2.220 -13.655 1.00 96.81 89 VAL A CA 1
ATOM 700 C C . VAL A 1 89 ? 0.425 -3.470 -14.198 1.00 96.81 89 VAL A C 1
ATOM 702 O O . VAL A 1 89 ? 0.196 -3.832 -15.348 1.00 96.81 89 VAL A O 1
ATOM 705 N N . LEU A 1 90 ? 1.235 -4.128 -13.374 1.00 95.56 90 LEU A N 1
ATOM 706 C CA . LEU A 1 90 ? 1.872 -5.407 -13.676 1.00 95.56 90 LEU A CA 1
ATOM 707 C C . LEU A 1 90 ? 1.133 -6.542 -12.953 1.00 95.56 90 LEU A C 1
ATOM 709 O O . LEU A 1 90 ? 0.879 -6.456 -11.747 1.00 95.56 90 LEU A O 1
ATOM 713 N N . ASP A 1 91 ? 0.796 -7.598 -13.695 1.00 94.62 91 ASP A N 1
ATOM 714 C CA . ASP A 1 91 ? 0.118 -8.819 -13.224 1.00 94.62 91 ASP A CA 1
ATOM 715 C C . ASP A 1 91 ? -1.207 -8.560 -12.491 1.00 94.62 91 ASP A C 1
ATOM 717 O O . ASP A 1 91 ? -1.586 -9.296 -11.582 1.00 94.62 91 ASP A O 1
ATOM 721 N N . GLY A 1 92 ? -1.891 -7.459 -12.822 1.00 94.12 92 GLY A N 1
ATOM 722 C CA . GLY A 1 92 ? -3.115 -7.046 -12.125 1.00 94.12 92 GLY A CA 1
ATOM 723 C C . GLY A 1 92 ? -2.914 -6.704 -10.641 1.00 94.12 92 GLY A C 1
ATOM 724 O O . GLY A 1 92 ? -3.892 -6.610 -9.900 1.00 94.12 92 GLY A O 1
ATOM 725 N N . ARG A 1 93 ? -1.664 -6.523 -10.193 1.00 95.12 93 ARG A N 1
ATOM 726 C CA . ARG A 1 93 ? -1.312 -6.399 -8.773 1.00 95.12 93 ARG A CA 1
ATOM 727 C C . ARG A 1 93 ? -0.461 -5.177 -8.462 1.00 95.12 93 ARG A C 1
ATOM 729 O O . ARG A 1 93 ? -0.735 -4.471 -7.493 1.00 95.12 93 ARG A O 1
ATOM 736 N N . TRP A 1 94 ? 0.596 -4.951 -9.232 1.00 96.00 94 TRP A N 1
ATOM 737 C CA . TRP A 1 94 ? 1.613 -3.954 -8.911 1.00 96.00 94 TRP A CA 1
ATOM 738 C C . TRP A 1 94 ? 1.383 -2.682 -9.708 1.00 96.00 94 TRP A C 1
ATOM 740 O O . TRP A 1 94 ? 1.459 -2.711 -10.929 1.00 96.00 94 TRP A O 1
ATOM 750 N N . VAL A 1 95 ? 1.122 -1.574 -9.023 1.00 96.94 95 VAL A N 1
ATOM 751 C CA . VAL A 1 95 ? 0.786 -0.290 -9.645 1.00 96.94 95 VAL A CA 1
ATOM 752 C C . VAL A 1 95 ? 1.934 0.691 -9.479 1.00 96.94 95 VAL A C 1
ATOM 754 O O . VAL A 1 95 ? 2.389 0.942 -8.362 1.00 96.94 95 VAL A O 1
ATOM 757 N N . GLU A 1 96 ? 2.362 1.295 -10.579 1.00 96.00 96 GLU A N 1
ATOM 758 C CA . GLU A 1 96 ? 3.373 2.348 -10.599 1.00 96.00 96 GLU A CA 1
ATOM 759 C C . GLU A 1 96 ? 2.893 3.549 -11.420 1.00 96.00 96 GLU A C 1
ATOM 761 O O . GLU A 1 96 ? 2.203 3.407 -12.429 1.00 96.00 96 GLU A O 1
ATOM 766 N N . ARG A 1 97 ? 3.264 4.758 -10.993 1.00 95.44 97 ARG A N 1
ATOM 767 C CA . ARG A 1 97 ? 3.007 5.986 -11.752 1.00 95.44 97 ARG A CA 1
ATOM 768 C C . ARG A 1 97 ? 3.958 6.081 -12.941 1.00 95.44 97 ARG A C 1
ATOM 770 O O . ARG A 1 97 ? 5.173 6.055 -12.764 1.00 95.44 97 ARG A O 1
ATOM 777 N N . VAL A 1 98 ? 3.423 6.293 -14.140 1.00 95.19 98 VAL A N 1
ATOM 778 C CA . VAL A 1 98 ? 4.243 6.545 -15.329 1.00 95.19 98 VAL A CA 1
ATOM 779 C C . VAL A 1 98 ? 4.774 7.979 -15.264 1.00 95.19 98 VAL A C 1
ATOM 781 O O . VAL A 1 98 ? 4.024 8.933 -15.451 1.00 95.19 98 VAL A O 1
ATOM 784 N N . ALA A 1 99 ? 6.073 8.143 -14.998 1.00 89.31 99 ALA A N 1
ATOM 785 C CA . ALA A 1 99 ? 6.689 9.458 -14.781 1.00 89.31 99 ALA A CA 1
ATOM 786 C C . ALA A 1 99 ? 6.662 10.375 -16.018 1.00 89.31 99 ALA A C 1
ATOM 788 O O . ALA A 1 99 ? 6.533 11.592 -15.894 1.00 89.31 99 ALA A O 1
ATOM 789 N N . HIS A 1 100 ? 6.781 9.800 -17.217 1.00 91.56 100 HIS A N 1
ATOM 790 C CA . HIS A 1 100 ? 6.868 10.556 -18.465 1.00 91.56 100 HIS A CA 1
ATOM 791 C C . HIS A 1 100 ? 5.940 9.976 -19.540 1.00 91.56 100 HIS A C 1
ATOM 793 O O . HIS A 1 100 ? 6.395 9.347 -20.501 1.00 91.56 100 HIS A O 1
ATOM 799 N N . PRO A 1 101 ? 4.620 10.175 -19.395 1.00 92.38 101 PRO A N 1
ATOM 800 C CA . PRO A 1 101 ? 3.631 9.533 -20.255 1.00 92.38 101 PRO A CA 1
ATOM 801 C C . PRO A 1 101 ? 3.771 9.921 -21.734 1.00 92.38 101 PRO A C 1
ATOM 803 O O . PRO A 1 101 ? 3.456 9.111 -22.599 1.00 92.38 101 PRO A O 1
ATOM 806 N N . SER A 1 102 ? 4.295 11.114 -22.039 1.00 93.19 102 SER A N 1
ATOM 807 C CA . SER A 1 102 ? 4.456 11.608 -23.414 1.00 93.19 102 SER A CA 1
ATOM 808 C C . SER A 1 102 ? 5.359 10.740 -24.294 1.00 93.19 102 SER A C 1
ATOM 810 O O . SER A 1 102 ? 5.113 10.664 -25.493 1.00 93.19 102 SER A O 1
ATOM 812 N N . TRP A 1 103 ? 6.369 10.073 -23.725 1.00 91.31 103 TRP A N 1
ATOM 813 C CA . TRP A 1 103 ? 7.237 9.150 -24.469 1.00 91.31 103 TRP A CA 1
ATOM 814 C C . TRP A 1 103 ? 7.066 7.693 -24.039 1.00 91.31 103 TRP A C 1
ATOM 816 O O . TRP A 1 103 ? 7.173 6.800 -24.876 1.00 91.31 103 TRP A O 1
ATOM 826 N N . ALA A 1 104 ? 6.745 7.436 -22.768 1.00 93.62 104 ALA A N 1
ATOM 827 C CA . ALA A 1 104 ? 6.586 6.073 -22.274 1.00 93.62 104 ALA A CA 1
ATOM 828 C C . ALA A 1 104 ? 5.378 5.373 -22.910 1.00 93.62 104 ALA A C 1
ATOM 830 O O . ALA A 1 104 ? 5.486 4.213 -23.298 1.00 93.62 104 ALA A O 1
ATOM 831 N N . ILE A 1 105 ? 4.246 6.073 -23.070 1.00 94.94 105 ILE A N 1
ATOM 832 C CA . ILE A 1 105 ? 3.030 5.478 -23.641 1.00 94.94 105 ILE A CA 1
ATOM 833 C C . ILE A 1 105 ? 3.246 5.062 -25.106 1.00 94.94 105 ILE A C 1
ATOM 835 O O . ILE A 1 105 ? 2.966 3.907 -25.409 1.00 94.94 105 ILE A O 1
ATOM 839 N N . PRO A 1 106 ? 3.770 5.911 -26.019 1.00 94.12 106 PRO A N 1
ATOM 840 C CA . PRO A 1 106 ? 4.054 5.481 -27.390 1.00 94.12 106 PRO A CA 1
ATOM 841 C C . PRO A 1 106 ? 4.963 4.250 -27.478 1.00 94.12 106 PRO A C 1
ATOM 843 O O . PRO A 1 106 ? 4.684 3.344 -28.259 1.00 94.12 106 PRO A O 1
ATOM 846 N N . VAL A 1 107 ? 6.017 4.198 -26.657 1.00 93.50 107 VAL A N 1
ATOM 847 C CA . VAL A 1 107 ? 6.959 3.069 -26.626 1.00 93.50 107 VAL A CA 1
ATOM 848 C C . VAL A 1 107 ? 6.277 1.791 -26.134 1.00 93.50 107 VAL A C 1
ATOM 850 O O . VAL A 1 107 ? 6.393 0.749 -26.774 1.00 93.50 107 VAL A O 1
ATOM 853 N N . LEU A 1 108 ? 5.531 1.863 -25.030 1.00 94.88 108 LEU A N 1
ATOM 854 C CA . LEU A 1 108 ? 4.831 0.707 -24.463 1.00 94.88 108 LEU A CA 1
ATOM 855 C C . LEU A 1 108 ? 3.675 0.233 -25.354 1.00 94.88 108 LEU A C 1
ATOM 857 O O . LEU A 1 108 ? 3.474 -0.970 -25.496 1.00 94.88 108 LEU A O 1
ATOM 861 N N . ASN A 1 109 ? 2.972 1.149 -26.020 1.00 94.62 109 ASN A N 1
ATOM 862 C CA . ASN A 1 109 ? 1.957 0.800 -27.013 1.00 94.62 109 ASN A CA 1
ATOM 863 C C . ASN A 1 109 ? 2.580 0.089 -28.222 1.00 94.62 109 ASN A C 1
ATOM 865 O O . ASN A 1 109 ? 2.039 -0.915 -28.676 1.00 94.62 109 ASN A O 1
ATOM 869 N N . ALA A 1 110 ? 3.726 0.566 -28.729 1.00 93.50 110 ALA A N 1
ATOM 870 C CA . ALA A 1 110 ? 4.450 -0.097 -29.818 1.00 93.50 110 ALA A CA 1
ATOM 871 C C . ALA A 1 110 ? 4.966 -1.487 -29.411 1.00 93.50 110 ALA A C 1
ATOM 873 O O . ALA A 1 110 ? 5.020 -2.392 -30.241 1.00 93.50 110 ALA A O 1
ATOM 874 N N . TYR A 1 111 ? 5.292 -1.666 -28.129 1.00 95.00 111 TYR A N 1
ATOM 875 C CA . TYR A 1 111 ? 5.620 -2.964 -27.542 1.00 95.00 111 TYR A CA 1
ATOM 876 C C . TYR A 1 111 ? 4.402 -3.902 -27.399 1.00 95.00 111 TYR A C 1
ATOM 878 O O . TYR A 1 111 ? 4.571 -5.110 -27.256 1.00 95.00 111 TYR A O 1
ATOM 886 N N . GLY A 1 112 ? 3.176 -3.372 -27.478 1.00 95.25 112 GLY A N 1
ATOM 887 C CA . GLY A 1 112 ? 1.928 -4.142 -27.434 1.00 95.25 112 GLY A CA 1
ATOM 888 C C . GLY A 1 112 ? 1.116 -3.995 -26.144 1.00 95.25 112 GLY A C 1
ATOM 889 O O . GLY A 1 112 ? 0.156 -4.735 -25.953 1.00 95.25 112 GLY A O 1
ATOM 890 N N . VAL A 1 113 ? 1.475 -3.066 -25.252 1.00 96.44 113 VAL A N 1
ATOM 891 C CA . VAL A 1 113 ? 0.713 -2.792 -24.022 1.00 96.44 113 VAL A CA 1
ATOM 892 C C . VAL A 1 113 ? -0.512 -1.942 -24.355 1.00 96.44 113 VAL A C 1
ATOM 894 O O . VAL A 1 113 ? -0.398 -0.919 -25.026 1.00 96.44 113 VAL A O 1
ATOM 897 N N . ALA A 1 114 ? -1.690 -2.338 -23.873 1.00 90.25 114 ALA A N 1
ATOM 898 C CA . ALA A 1 114 ? -2.917 -1.577 -24.089 1.00 90.25 114 ALA A CA 1
ATOM 899 C C . ALA A 1 114 ? -3.036 -0.393 -23.113 1.00 90.25 114 ALA A C 1
ATOM 901 O O . ALA A 1 114 ? -2.775 -0.530 -21.914 1.00 90.25 114 ALA A O 1
ATOM 902 N N . LEU A 1 115 ? -3.482 0.757 -23.631 1.00 94.00 115 LEU A N 1
ATOM 903 C CA . LEU A 1 115 ? -3.925 1.900 -22.832 1.00 94.00 115 LEU A CA 1
ATOM 904 C C . LEU A 1 115 ? -5.445 1.853 -22.656 1.00 94.00 115 LEU A C 1
ATOM 906 O O . LEU A 1 115 ? -6.202 2.122 -23.589 1.00 94.00 115 LEU A O 1
ATOM 910 N N . GLU A 1 116 ? -5.873 1.553 -21.440 1.00 92.50 116 GLU A N 1
ATOM 911 C CA . GLU A 1 116 ? -7.261 1.521 -21.001 1.00 92.50 116 GLU A CA 1
ATOM 912 C C . GLU A 1 116 ? -7.638 2.862 -20.330 1.00 92.50 116 GLU A C 1
ATOM 914 O O . GLU A 1 116 ? -6.826 3.505 -19.655 1.00 92.50 116 GLU A O 1
ATOM 919 N N . GLN A 1 117 ? -8.877 3.314 -20.546 1.00 87.19 117 GLN A N 1
ATOM 920 C CA . GLN A 1 117 ? -9.397 4.572 -19.979 1.00 87.19 117 GLN A CA 1
ATOM 921 C C . GLN A 1 117 ? -10.163 4.361 -18.670 1.00 87.19 117 GLN A C 1
ATOM 923 O O . GLN A 1 117 ? -10.353 5.303 -17.908 1.00 87.19 117 GLN A O 1
ATOM 928 N N . GLU A 1 118 ? -10.628 3.138 -18.423 1.00 90.06 118 GLU A N 1
ATOM 929 C CA . GLU A 1 118 ? -11.473 2.816 -17.280 1.00 90.06 118 GLU A CA 1
ATOM 930 C C . GLU A 1 118 ? -10.678 2.046 -16.236 1.00 90.06 118 GLU A C 1
ATOM 932 O O . GLU A 1 118 ? -9.974 1.089 -16.549 1.00 90.06 118 GLU A O 1
ATOM 937 N N . TRP A 1 119 ? -10.811 2.454 -14.976 1.00 93.00 119 TRP A N 1
ATOM 938 C CA . TRP A 1 119 ? -10.239 1.717 -13.859 1.00 93.00 119 TRP A CA 1
ATOM 939 C C . TRP A 1 119 ? -11.058 0.443 -13.592 1.00 93.00 119 TRP A C 1
ATOM 941 O O . TRP A 1 119 ? -12.255 0.558 -13.304 1.00 93.00 119 TRP A O 1
ATOM 951 N N . PRO A 1 120 ? -10.456 -0.761 -13.640 1.00 92.56 120 PRO A N 1
ATOM 952 C CA . PRO A 1 120 ? -11.193 -2.005 -13.446 1.00 92.56 120 PRO A CA 1
ATOM 953 C C . PRO A 1 120 ? -11.880 -2.081 -12.077 1.00 92.56 120 PRO A C 1
ATOM 955 O O . PRO A 1 120 ? -11.260 -1.845 -11.040 1.00 92.56 120 PRO A O 1
ATOM 958 N N . GLY A 1 121 ? -13.154 -2.483 -12.056 1.00 90.00 121 GLY A N 1
ATOM 959 C CA . GLY A 1 121 ? -13.936 -2.605 -10.815 1.00 90.00 121 GLY A CA 1
ATOM 960 C C . GLY A 1 121 ? -13.443 -3.696 -9.853 1.00 90.00 121 GLY A C 1
ATOM 961 O O . GLY A 1 121 ? -13.776 -3.677 -8.672 1.00 90.00 121 GLY A O 1
ATOM 962 N N . GLU A 1 122 ? -12.634 -4.636 -10.342 1.00 91.19 122 GLU A N 1
ATOM 963 C CA . GLU A 1 122 ? -11.973 -5.675 -9.540 1.00 91.19 122 GLU A CA 1
ATOM 964 C C . GLU A 1 122 ? -10.739 -5.167 -8.775 1.00 91.19 122 GLU A C 1
ATOM 966 O O . GLU A 1 122 ? -10.228 -5.854 -7.880 1.00 91.19 122 GLU A O 1
ATOM 971 N N . PHE A 1 123 ? -10.227 -3.986 -9.130 1.00 93.69 123 PHE A N 1
ATOM 972 C CA . PHE A 1 123 ? -9.100 -3.359 -8.451 1.00 93.69 123 PHE A CA 1
ATOM 973 C C . PHE A 1 123 ? -9.567 -2.563 -7.236 1.00 93.69 123 PHE A C 1
ATOM 975 O O . PHE A 1 123 ? -10.734 -2.199 -7.096 1.00 93.69 123 PHE A O 1
ATOM 982 N N . ALA A 1 124 ? -8.628 -2.286 -6.328 1.00 93.25 124 ALA A N 1
ATOM 983 C CA . ALA A 1 124 ? -8.905 -1.394 -5.211 1.00 93.25 124 ALA A CA 1
ATOM 984 C C . ALA A 1 124 ? -9.352 -0.014 -5.740 1.00 93.25 124 ALA A C 1
ATOM 986 O O . ALA A 1 124 ? -8.854 0.414 -6.785 1.00 93.25 124 ALA A O 1
ATOM 987 N N . PRO A 1 125 ? -10.262 0.694 -5.048 1.00 93.44 125 PRO A N 1
ATOM 988 C CA . PRO A 1 125 ? -10.688 2.028 -5.453 1.00 93.44 125 PRO A CA 1
ATOM 989 C C . PRO A 1 125 ? -9.502 2.973 -5.677 1.00 93.44 125 PRO A C 1
ATOM 991 O O . PRO A 1 125 ? -8.544 2.969 -4.903 1.00 93.44 125 PRO A O 1
ATOM 994 N N . ILE A 1 126 ? -9.594 3.839 -6.691 1.00 93.94 126 ILE A N 1
ATOM 995 C CA . ILE A 1 126 ? -8.535 4.803 -7.047 1.00 93.94 126 ILE A CA 1
ATOM 996 C C . ILE A 1 126 ? -8.082 5.627 -5.829 1.00 93.94 126 ILE A C 1
ATOM 998 O O . ILE A 1 126 ? -6.887 5.854 -5.646 1.00 93.94 126 ILE A O 1
ATOM 1002 N N . GLY A 1 127 ? -9.024 6.046 -4.976 1.00 92.88 127 GLY A N 1
ATOM 1003 C CA . GLY A 1 127 ? -8.730 6.807 -3.758 1.00 92.88 127 GLY A CA 1
ATOM 1004 C C . GLY A 1 127 ? -7.799 6.071 -2.789 1.00 92.88 127 GLY A C 1
ATOM 1005 O O . GLY A 1 127 ? -6.856 6.673 -2.282 1.00 92.88 127 GLY A O 1
ATOM 1006 N N . ASP A 1 128 ? -7.997 4.764 -2.605 1.00 93.88 128 ASP A N 1
ATOM 1007 C CA . ASP A 1 128 ? -7.168 3.939 -1.718 1.00 93.88 128 ASP A CA 1
ATOM 1008 C C . ASP A 1 128 ? -5.753 3.760 -2.291 1.00 93.88 128 ASP A C 1
ATOM 1010 O O . ASP A 1 128 ? -4.765 3.750 -1.552 1.00 93.88 128 ASP A O 1
ATOM 1014 N N . VAL A 1 129 ? -5.636 3.656 -3.620 1.00 95.56 129 VAL A N 1
ATOM 1015 C CA . VAL A 1 129 ? -4.343 3.582 -4.319 1.00 95.56 129 VAL A CA 1
ATOM 1016 C C . VAL A 1 129 ? -3.589 4.914 -4.218 1.00 95.56 129 VAL A C 1
ATOM 1018 O O . VAL A 1 129 ? -2.390 4.923 -3.930 1.00 95.56 129 VAL A O 1
ATOM 1021 N N . LEU A 1 130 ? -4.283 6.046 -4.380 1.00 94.25 130 LEU A N 1
ATOM 1022 C CA . LEU A 1 130 ? -3.712 7.382 -4.170 1.00 94.25 130 LEU A CA 1
ATOM 1023 C C . LEU A 1 130 ? -3.219 7.569 -2.731 1.00 94.25 130 LEU A C 1
ATOM 1025 O O . LEU A 1 130 ? -2.088 8.014 -2.523 1.00 94.25 130 LEU A O 1
ATOM 1029 N N . GLU A 1 131 ? -4.028 7.192 -1.738 1.00 93.25 131 GLU A N 1
ATOM 1030 C CA . GLU A 1 131 ? -3.621 7.241 -0.331 1.00 93.25 131 GLU A CA 1
ATOM 1031 C C . GLU A 1 131 ? -2.398 6.344 -0.081 1.00 93.25 131 GLU A C 1
ATOM 1033 O O . GLU A 1 131 ? -1.467 6.733 0.631 1.00 93.25 131 GLU A O 1
ATOM 1038 N N . ALA A 1 132 ? -2.339 5.173 -0.724 1.00 94.81 132 ALA A N 1
ATOM 1039 C CA . ALA A 1 132 ? -1.197 4.273 -0.623 1.00 94.81 132 ALA A CA 1
ATOM 1040 C C . ALA A 1 132 ? 0.102 4.884 -1.165 1.00 94.81 132 ALA A C 1
ATOM 1042 O O . ALA A 1 132 ? 1.146 4.703 -0.533 1.00 94.81 132 ALA A O 1
ATOM 1043 N N . PHE A 1 133 ? 0.059 5.631 -2.274 1.00 94.31 133 PHE A N 1
ATOM 1044 C CA . PHE A 1 133 ? 1.236 6.336 -2.803 1.00 94.31 133 PHE A CA 1
ATOM 1045 C C . PHE A 1 133 ? 1.794 7.383 -1.829 1.00 94.31 133 PHE A C 1
ATOM 1047 O O . PHE A 1 133 ? 3.006 7.597 -1.794 1.00 94.31 133 PHE A O 1
ATOM 1054 N N . LEU A 1 134 ? 0.932 8.002 -1.017 1.00 92.25 134 LEU A N 1
ATOM 1055 C CA . LEU A 1 134 ? 1.314 8.967 0.023 1.00 92.25 134 LEU A CA 1
ATOM 1056 C C . LEU A 1 134 ? 1.724 8.295 1.347 1.00 92.25 134 LEU A C 1
ATOM 1058 O O . LEU A 1 134 ? 2.220 8.951 2.266 1.00 92.25 134 LEU A O 1
ATOM 1062 N N . GLY A 1 135 ? 1.495 6.988 1.462 1.00 89.88 135 GLY A N 1
ATOM 1063 C CA . GLY A 1 135 ? 1.743 6.207 2.662 1.00 89.88 135 GLY A CA 1
ATOM 1064 C C . GLY A 1 135 ? 3.218 5.889 2.921 1.00 89.88 135 GLY A C 1
ATOM 1065 O O . GLY A 1 135 ? 4.136 6.228 2.174 1.00 89.88 135 GLY A O 1
ATOM 1066 N N . ARG A 1 136 ? 3.463 5.171 4.023 1.00 90.06 136 ARG A N 1
ATOM 1067 C CA . ARG A 1 136 ? 4.799 4.652 4.355 1.00 90.06 136 ARG A CA 1
ATOM 1068 C C . ARG A 1 136 ? 5.075 3.358 3.595 1.00 90.06 136 ARG A C 1
ATOM 1070 O O . ARG A 1 136 ? 4.200 2.504 3.482 1.00 90.06 136 ARG A O 1
ATOM 1077 N N . ARG A 1 137 ? 6.325 3.169 3.169 1.00 91.06 137 ARG A N 1
ATOM 1078 C CA . ARG A 1 137 ? 6.798 1.903 2.588 1.00 91.06 137 ARG A CA 1
ATOM 1079 C C . ARG A 1 137 ? 6.866 0.799 3.643 1.00 91.06 137 ARG A C 1
ATOM 1081 O O . ARG A 1 137 ? 7.259 1.053 4.782 1.00 91.06 137 ARG A O 1
ATOM 1088 N N . GLY A 1 138 ? 6.538 -0.434 3.263 1.00 87.81 138 GLY A N 1
ATOM 1089 C CA . GLY A 1 138 ? 6.733 -1.597 4.129 1.00 87.81 138 GLY A CA 1
ATOM 1090 C C . GLY A 1 138 ? 6.039 -2.869 3.648 1.00 87.81 138 GLY A C 1
ATOM 1091 O O . GLY A 1 138 ? 5.203 -2.844 2.753 1.00 87.81 138 GLY A O 1
ATOM 1092 N N . ASN A 1 139 ? 6.354 -3.990 4.299 1.00 86.12 139 ASN A N 1
ATOM 1093 C CA . ASN A 1 139 ? 5.820 -5.306 3.921 1.00 86.12 139 ASN A CA 1
ATOM 1094 C C . ASN A 1 139 ? 4.342 -5.491 4.291 1.00 86.12 139 ASN A C 1
ATOM 1096 O O . ASN A 1 139 ? 3.654 -6.286 3.670 1.00 86.12 139 ASN A O 1
ATOM 1100 N N . THR A 1 140 ? 3.853 -4.765 5.297 1.00 87.31 140 THR A N 1
ATOM 1101 C CA . THR A 1 140 ? 2.438 -4.745 5.720 1.00 87.31 140 THR A CA 1
ATOM 1102 C C . THR A 1 140 ? 1.689 -3.520 5.187 1.00 87.31 140 THR A C 1
ATOM 1104 O O . THR A 1 140 ? 0.497 -3.334 5.442 1.00 87.31 140 THR A O 1
ATOM 1107 N N . GLN A 1 141 ? 2.403 -2.650 4.471 1.00 90.44 141 GLN A N 1
ATOM 1108 C CA . GLN A 1 141 ? 1.876 -1.464 3.812 1.00 90.44 141 GLN A CA 1
ATOM 1109 C C . GLN A 1 141 ? 1.697 -1.760 2.329 1.00 90.44 141 GLN A C 1
ATOM 1111 O O . GLN A 1 141 ? 2.423 -2.577 1.770 1.00 90.44 141 GLN A O 1
ATOM 1116 N N . ALA A 1 142 ? 0.747 -1.091 1.681 1.00 92.62 142 ALA A N 1
ATOM 1117 C CA . ALA A 1 142 ? 0.524 -1.276 0.252 1.00 92.62 142 ALA A CA 1
ATOM 1118 C C . ALA A 1 142 ? 1.702 -0.752 -0.586 1.00 92.62 142 ALA A C 1
ATOM 1120 O O . ALA A 1 142 ? 2.060 -1.375 -1.578 1.00 92.62 142 ALA A O 1
ATOM 1121 N N . LEU A 1 143 ? 2.399 0.296 -0.135 1.00 94.62 143 LEU A N 1
ATOM 1122 C CA . LEU A 1 143 ? 3.562 0.850 -0.830 1.00 94.62 143 LEU A CA 1
ATOM 1123 C C . LEU A 1 143 ? 4.853 0.038 -0.591 1.00 94.62 143 LEU A C 1
ATOM 1125 O O . LEU A 1 143 ? 5.233 -0.239 0.550 1.00 94.62 143 LEU A O 1
ATOM 1129 N N . GLY A 1 144 ? 5.555 -0.290 -1.675 1.00 91.06 144 GLY A N 1
ATOM 1130 C CA . GLY A 1 144 ? 6.876 -0.922 -1.729 1.00 91.06 144 GLY A CA 1
ATOM 1131 C C . GLY A 1 144 ? 6.859 -2.332 -2.329 1.00 91.06 144 GLY A C 1
ATOM 1132 O O . GLY A 1 144 ? 5.968 -3.122 -2.027 1.00 91.06 144 GLY A O 1
ATOM 1133 N N . HIS A 1 145 ? 7.874 -2.673 -3.120 1.00 89.06 145 HIS A N 1
ATOM 1134 C CA . HIS A 1 145 ? 8.076 -4.023 -3.652 1.00 89.06 145 HIS A CA 1
ATOM 1135 C C . HIS A 1 145 ? 9.153 -4.765 -2.831 1.00 89.06 145 HIS A C 1
ATOM 1137 O O . HIS A 1 145 ? 10.150 -4.133 -2.466 1.00 89.06 145 HIS A O 1
ATOM 1143 N N . PRO A 1 146 ? 9.005 -6.074 -2.536 1.00 85.62 146 PRO A N 1
ATOM 1144 C CA . PRO A 1 146 ? 10.010 -6.842 -1.788 1.00 85.62 146 PRO A CA 1
ATOM 1145 C C . PRO A 1 146 ? 11.399 -6.829 -2.436 1.00 85.62 146 PRO A C 1
ATOM 1147 O O . PRO A 1 146 ? 12.404 -6.724 -1.738 1.00 85.62 146 PRO A O 1
ATOM 1150 N N . GLU A 1 147 ? 11.440 -6.895 -3.766 1.00 84.19 147 GLU A N 1
ATOM 1151 C CA . GLU A 1 147 ? 12.682 -6.951 -4.545 1.00 84.19 147 GLU A CA 1
ATOM 1152 C C . GLU A 1 147 ? 13.149 -5.553 -4.979 1.00 84.19 147 GLU A C 1
ATOM 1154 O O . GLU A 1 147 ? 14.344 -5.274 -5.033 1.00 84.19 147 GLU A O 1
ATOM 1159 N N . CYS A 1 148 ? 12.213 -4.623 -5.204 1.00 81.56 148 CYS A N 1
ATOM 1160 C CA . CYS A 1 148 ? 12.501 -3.272 -5.692 1.00 81.56 148 CYS A CA 1
ATOM 1161 C C . CYS A 1 148 ? 12.266 -2.250 -4.574 1.00 81.56 148 CYS A C 1
ATOM 1163 O O . CYS A 1 148 ? 11.325 -1.457 -4.604 1.00 81.56 148 CYS A O 1
ATOM 1165 N N . ARG A 1 149 ? 13.134 -2.272 -3.556 1.00 77.00 149 ARG A N 1
ATOM 1166 C CA . ARG A 1 149 ? 12.956 -1.519 -2.296 1.00 77.00 149 ARG A CA 1
ATOM 1167 C C . ARG A 1 149 ? 12.756 -0.008 -2.475 1.00 77.00 149 ARG A C 1
ATOM 1169 O O . ARG A 1 149 ? 12.062 0.625 -1.678 1.00 77.00 149 ARG A O 1
ATOM 1176 N N . ASN A 1 150 ? 13.385 0.566 -3.497 1.00 82.50 150 ASN A N 1
ATOM 1177 C CA . ASN A 1 150 ? 13.365 2.007 -3.753 1.00 82.50 150 ASN A CA 1
ATOM 1178 C C . ASN A 1 150 ? 12.226 2.444 -4.683 1.00 82.50 150 ASN A C 1
ATOM 1180 O O . ASN A 1 150 ? 11.918 3.638 -4.724 1.00 82.50 150 ASN A O 1
ATOM 1184 N N . ALA A 1 151 ? 11.591 1.500 -5.381 1.00 85.56 151 ALA A N 1
ATOM 1185 C CA . ALA A 1 151 ? 10.527 1.789 -6.327 1.00 85.56 151 ALA A CA 1
ATOM 1186 C C . ALA A 1 151 ? 9.231 2.165 -5.588 1.00 85.56 151 ALA A C 1
ATOM 1188 O O . ALA A 1 151 ? 8.864 1.570 -4.567 1.00 85.56 151 ALA A O 1
ATOM 1189 N N . ALA A 1 152 ? 8.545 3.196 -6.081 1.00 92.00 152 ALA A N 1
ATOM 1190 C CA . ALA A 1 152 ? 7.263 3.643 -5.547 1.00 92.00 152 ALA A CA 1
ATOM 1191 C C . ALA A 1 152 ? 6.126 2.827 -6.180 1.00 92.00 152 ALA A C 1
ATOM 1193 O O . ALA A 1 152 ? 5.365 3.344 -6.986 1.00 92.00 152 ALA A O 1
ATOM 1194 N N . VAL A 1 153 ? 6.046 1.546 -5.811 1.00 94.88 153 VAL A N 1
ATOM 1195 C CA . VAL A 1 153 ? 5.068 0.589 -6.352 1.00 94.88 153 VAL A CA 1
ATOM 1196 C C . VAL A 1 153 ? 4.024 0.257 -5.292 1.00 94.88 153 VAL A C 1
ATOM 1198 O O . VAL A 1 153 ? 4.380 -0.053 -4.153 1.00 94.88 153 VAL A O 1
ATOM 1201 N N . VAL A 1 154 ? 2.745 0.314 -5.643 1.00 96.56 154 VAL A N 1
ATOM 1202 C CA . VAL A 1 154 ? 1.620 -0.049 -4.773 1.00 96.56 154 VAL A CA 1
ATOM 1203 C C . VAL A 1 154 ? 1.159 -1.472 -5.082 1.00 96.56 154 VAL A C 1
ATOM 1205 O O . VAL A 1 154 ? 1.034 -1.854 -6.236 1.00 96.56 154 VAL A O 1
ATOM 1208 N N . ASP A 1 155 ? 0.908 -2.261 -4.041 1.00 95.75 155 ASP A N 1
ATOM 1209 C CA . ASP A 1 155 ? 0.381 -3.627 -4.132 1.00 95.75 155 ASP A CA 1
ATOM 1210 C C . ASP A 1 155 ? -1.135 -3.641 -3.892 1.00 95.75 155 ASP A C 1
ATOM 1212 O O . ASP A 1 155 ? -1.586 -3.422 -2.758 1.00 95.75 155 ASP A O 1
ATOM 1216 N N . LEU A 1 156 ? -1.910 -3.911 -4.946 1.00 95.94 156 LEU A N 1
ATOM 1217 C CA . LEU A 1 156 ? -3.374 -3.979 -4.897 1.00 95.94 156 LEU A CA 1
ATOM 1218 C C . LEU A 1 156 ? -3.878 -5.107 -3.996 1.00 95.94 156 LEU A C 1
ATOM 1220 O O . LEU A 1 156 ? -4.864 -4.915 -3.282 1.00 95.94 156 LEU A O 1
ATOM 1224 N N . ASP A 1 157 ? -3.189 -6.246 -3.948 1.00 94.69 157 ASP A N 1
ATOM 1225 C CA . ASP A 1 157 ? -3.596 -7.359 -3.085 1.00 94.69 157 ASP A CA 1
ATOM 1226 C C . ASP A 1 157 ? -3.433 -6.986 -1.616 1.00 94.69 157 ASP A C 1
ATOM 1228 O O . ASP A 1 157 ? -4.289 -7.276 -0.780 1.00 94.69 157 ASP A O 1
ATOM 1232 N N . THR A 1 158 ? -2.358 -6.264 -1.288 1.00 94.12 158 THR A N 1
ATOM 1233 C CA . THR A 1 158 ? -2.185 -5.741 0.070 1.00 94.12 158 THR A CA 1
ATOM 1234 C C . THR A 1 158 ? -3.297 -4.749 0.431 1.00 94.12 158 THR A C 1
ATOM 1236 O O . THR A 1 158 ? -3.718 -4.724 1.588 1.00 94.12 158 THR A O 1
ATOM 1239 N N . LEU A 1 159 ? -3.807 -3.950 -0.516 1.00 94.81 159 LEU A N 1
ATOM 1240 C CA . LEU A 1 159 ? -4.966 -3.079 -0.269 1.00 94.81 159 LEU A CA 1
ATOM 1241 C C . LEU A 1 159 ? -6.243 -3.880 -0.002 1.00 94.81 159 LEU A C 1
ATOM 1243 O O . LEU A 1 159 ? -6.921 -3.605 0.991 1.00 94.81 159 LEU A O 1
ATOM 1247 N N . LYS A 1 160 ? -6.525 -4.904 -0.818 1.00 93.50 160 LYS A N 1
ATOM 1248 C CA . LYS A 1 160 ? -7.676 -5.805 -0.636 1.00 93.50 160 LYS A CA 1
ATOM 1249 C C . LYS A 1 160 ? -7.651 -6.468 0.742 1.00 93.50 160 LYS A C 1
ATOM 1251 O O . LYS A 1 160 ? -8.570 -6.272 1.536 1.00 93.50 160 LYS A O 1
ATOM 1256 N N . VAL A 1 161 ? -6.539 -7.120 1.087 1.00 93.56 161 VAL A N 1
ATOM 1257 C CA . VAL A 1 161 ? -6.372 -7.800 2.383 1.00 93.56 161 VAL A CA 1
ATOM 1258 C C . VAL A 1 161 ? -6.472 -6.827 3.558 1.00 93.56 161 VAL A C 1
ATOM 1260 O O . VAL A 1 161 ? -7.026 -7.162 4.604 1.00 93.56 161 VAL A O 1
ATOM 1263 N N . ARG A 1 162 ? -5.961 -5.597 3.424 1.00 92.69 162 ARG A N 1
ATOM 1264 C CA . ARG A 1 162 ? -6.105 -4.584 4.480 1.00 92.69 162 ARG A CA 1
ATOM 1265 C C . ARG A 1 162 ? -7.548 -4.144 4.660 1.00 92.69 162 ARG A C 1
ATOM 1267 O O . ARG A 1 162 ? -7.960 -3.976 5.805 1.00 92.69 162 ARG A O 1
ATOM 1274 N N . SER A 1 163 ? -8.282 -3.947 3.569 1.00 91.44 163 SER A N 1
ATOM 1275 C CA . SER A 1 163 ? -9.701 -3.594 3.615 1.00 91.44 163 SER A CA 1
ATOM 1276 C C . SER A 1 163 ? -10.508 -4.692 4.313 1.00 91.44 163 SER A C 1
ATOM 1278 O O . SER A 1 163 ? -11.233 -4.415 5.270 1.00 91.44 163 SER A O 1
ATOM 1280 N N . GLU A 1 164 ? -10.277 -5.953 3.942 1.00 92.38 164 GLU A N 1
ATOM 1281 C CA . GLU A 1 164 ? -10.903 -7.121 4.572 1.00 92.38 164 GLU A CA 1
ATOM 1282 C C . GLU A 1 164 ? -10.552 -7.230 6.063 1.00 92.38 164 GLU A C 1
ATOM 1284 O O . GLU A 1 164 ? -11.439 -7.333 6.912 1.00 92.38 164 GLU A O 1
ATOM 1289 N N . TYR A 1 165 ? -9.267 -7.106 6.409 1.00 92.25 165 TYR A N 1
ATOM 1290 C CA . TYR A 1 165 ? -8.799 -7.136 7.798 1.00 92.25 165 TYR A CA 1
ATOM 1291 C C . TYR A 1 165 ? -9.395 -6.004 8.651 1.00 92.25 165 TYR A C 1
ATOM 1293 O O . TYR A 1 165 ? -9.638 -6.163 9.849 1.00 92.25 165 TYR A O 1
ATOM 1301 N N . GLN A 1 166 ? -9.632 -4.840 8.045 1.00 90.94 166 GLN A N 1
ATOM 1302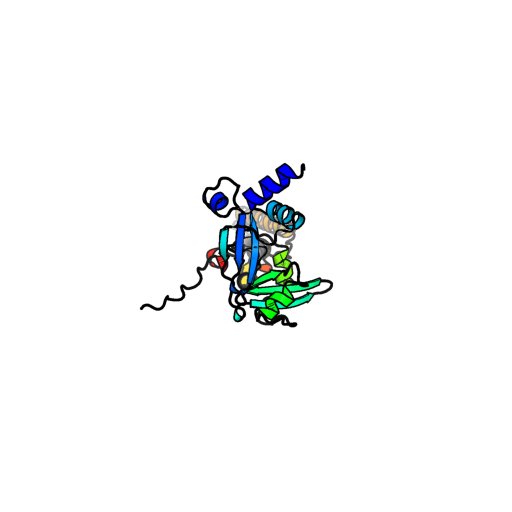 C CA . GLN A 1 166 ? -10.263 -3.695 8.699 1.00 90.94 166 GLN A CA 1
ATOM 1303 C C . GLN A 1 166 ? -11.787 -3.828 8.822 1.00 90.94 166 GLN A C 1
ATOM 1305 O O . GLN A 1 166 ? -12.374 -3.237 9.740 1.00 90.94 166 GLN A O 1
ATOM 1310 N N . ALA A 1 167 ? -12.418 -4.567 7.908 1.00 91.62 167 ALA A N 1
ATOM 1311 C CA . ALA A 1 167 ? -13.848 -4.858 7.907 1.00 91.62 167 ALA A CA 1
ATOM 1312 C C . ALA A 1 167 ? -14.224 -5.993 8.872 1.00 91.62 167 ALA A C 1
ATOM 1314 O O . ALA A 1 167 ? -15.364 -6.031 9.345 1.00 91.62 167 ALA A O 1
ATOM 1315 N N . GLU A 1 168 ? -13.275 -6.877 9.197 1.00 92.81 168 GLU A N 1
ATOM 1316 C CA . GLU A 1 168 ? -13.448 -7.960 10.164 1.00 92.81 168 GLU A CA 1
ATOM 1317 C C . GLU A 1 168 ? -14.031 -7.439 11.488 1.00 92.81 168 GLU A C 1
ATOM 1319 O O . GLU A 1 168 ? -13.566 -6.443 12.062 1.00 92.81 168 GLU A O 1
ATOM 1324 N N . ARG A 1 169 ? -15.081 -8.115 11.967 1.00 91.56 169 ARG A N 1
ATOM 1325 C CA . ARG A 1 169 ? -15.743 -7.773 13.226 1.00 91.56 169 ARG A CA 1
ATOM 1326 C C . ARG A 1 169 ? -14.976 -8.368 14.391 1.00 91.56 169 ARG A C 1
ATOM 1328 O O . ARG A 1 169 ? -14.832 -9.582 14.486 1.00 91.56 169 ARG A O 1
ATOM 1335 N N . VAL A 1 170 ? -14.548 -7.504 15.301 1.00 91.06 170 VAL A N 1
ATOM 1336 C CA . VAL A 1 170 ? -13.827 -7.894 16.512 1.00 91.06 170 VAL A CA 1
ATOM 1337 C C . VAL A 1 170 ? -14.621 -7.507 17.757 1.00 91.06 170 VAL A C 1
ATOM 1339 O O . VAL A 1 170 ? -15.290 -6.465 17.754 1.00 91.06 170 VAL A O 1
ATOM 1342 N N . PRO A 1 171 ? -14.575 -8.333 18.817 1.00 91.00 171 PRO A N 1
ATOM 1343 C CA . PRO A 1 171 ? -15.145 -7.966 20.102 1.00 91.00 171 PRO A CA 1
ATOM 1344 C C . PRO A 1 171 ? -14.321 -6.813 20.696 1.00 91.00 171 PRO A C 1
ATOM 1346 O O . PRO A 1 171 ? -13.096 -6.887 20.768 1.00 91.00 171 PRO A O 1
ATOM 1349 N N . CYS A 1 172 ? -14.992 -5.727 21.071 1.00 90.75 172 CYS A N 1
ATOM 1350 C CA . CYS A 1 172 ? -14.372 -4.478 21.501 1.00 90.75 172 CYS A CA 1
ATOM 1351 C C . CYS A 1 172 ? -15.155 -3.879 22.679 1.00 90.75 172 CYS A C 1
ATOM 1353 O O . CYS A 1 172 ? -16.391 -3.844 22.635 1.00 90.75 172 CYS A O 1
ATOM 1355 N N . PRO A 1 173 ? -14.479 -3.413 23.743 1.00 91.06 173 PRO A N 1
ATOM 1356 C CA . PRO A 1 173 ? -15.143 -2.689 24.815 1.00 91.06 173 PRO A CA 1
ATOM 1357 C C . PRO A 1 173 ? -15.482 -1.256 24.386 1.00 91.06 173 PRO A C 1
ATOM 1359 O O . PRO A 1 173 ? -14.833 -0.667 23.520 1.00 91.06 173 PRO A O 1
ATOM 1362 N N . VAL A 1 174 ? -16.487 -0.651 25.023 1.00 88.88 174 VAL A N 1
ATOM 1363 C CA . VAL A 1 174 ? -16.975 0.699 24.669 1.00 88.88 174 VAL A CA 1
ATOM 1364 C C . VAL A 1 174 ? -15.858 1.744 24.761 1.00 88.88 174 VAL A C 1
ATOM 1366 O O . VAL A 1 174 ? -15.779 2.654 23.936 1.00 88.88 174 VAL A O 1
ATOM 1369 N N . ILE A 1 175 ? -14.964 1.592 25.741 1.00 88.56 175 ILE A N 1
ATOM 1370 C CA . ILE A 1 175 ? -13.831 2.498 25.973 1.00 88.56 175 ILE A CA 1
ATOM 1371 C C . ILE A 1 175 ? -12.778 2.480 24.851 1.00 88.56 175 ILE A C 1
ATOM 1373 O O . ILE A 1 175 ? -12.023 3.443 24.693 1.00 88.56 175 ILE A O 1
ATOM 1377 N N . GLU A 1 176 ? -12.730 1.409 24.058 1.00 88.62 176 GLU A N 1
ATOM 1378 C CA . GLU A 1 176 ? -11.788 1.260 22.949 1.00 88.62 176 GLU A CA 1
ATOM 1379 C C . GLU A 1 176 ? -12.360 1.720 21.607 1.00 88.62 176 GLU A C 1
ATOM 1381 O O . GLU A 1 176 ? -11.653 1.688 20.603 1.00 88.62 176 GLU A O 1
ATOM 1386 N N . LEU A 1 177 ? -13.601 2.200 21.543 1.00 89.69 177 LEU A N 1
ATOM 1387 C CA . LEU A 1 177 ? -14.138 2.769 20.309 1.00 89.69 177 LEU A CA 1
ATOM 1388 C C . LEU A 1 177 ? -13.465 4.112 19.988 1.00 89.69 177 LEU A C 1
ATOM 1390 O O . LEU A 1 177 ? -13.397 5.016 20.815 1.00 89.69 177 LEU A O 1
ATOM 1394 N N . ARG A 1 178 ? -13.014 4.284 18.742 1.00 86.44 178 ARG A N 1
ATOM 1395 C CA . ARG A 1 178 ? -12.286 5.475 18.268 1.00 86.44 178 ARG A CA 1
ATOM 1396 C C . ARG A 1 178 ? -13.085 6.773 18.410 1.00 86.44 178 ARG A C 1
ATOM 1398 O O . ARG A 1 178 ? -12.505 7.823 18.675 1.00 86.44 178 ARG A O 1
ATOM 1405 N N . HIS A 1 179 ? -14.397 6.698 18.204 1.00 86.00 179 HIS A N 1
ATOM 1406 C CA . HIS A 1 179 ? -15.294 7.856 18.202 1.00 86.00 179 HIS A CA 1
ATOM 1407 C C . HIS A 1 179 ? -16.187 7.940 19.445 1.00 86.00 179 HIS A C 1
ATOM 1409 O O . HIS A 1 179 ? -16.927 8.911 19.581 1.00 86.00 179 HIS A O 1
ATOM 1415 N N . ALA A 1 180 ? -16.111 6.969 20.362 1.00 84.50 180 ALA A N 1
ATOM 1416 C CA . ALA A 1 180 ? -16.825 7.053 21.629 1.00 84.50 180 ALA A CA 1
ATOM 1417 C C . ALA A 1 180 ? -15.919 7.683 22.689 1.00 84.50 180 ALA A C 1
ATOM 1419 O O . ALA A 1 180 ? -14.746 7.337 22.823 1.00 84.50 180 ALA A O 1
ATOM 1420 N N . LYS A 1 181 ? -16.474 8.612 23.464 1.00 84.38 181 LYS A N 1
ATOM 1421 C CA . LYS A 1 181 ? -15.828 9.150 24.660 1.00 84.38 181 LYS A CA 1
ATOM 1422 C C . LYS A 1 181 ? -16.715 8.815 25.845 1.00 84.38 181 LYS A C 1
ATOM 1424 O O . LYS A 1 181 ? -17.860 9.250 25.895 1.00 84.38 181 LYS A O 1
ATOM 1429 N N . VAL A 1 182 ? -16.186 8.032 26.775 1.00 84.75 182 VAL A N 1
ATOM 1430 C CA . VAL A 1 182 ? -16.850 7.771 28.054 1.00 84.75 182 VAL A CA 1
ATOM 1431 C C . VAL A 1 182 ? -16.508 8.925 28.990 1.00 84.75 182 VAL A C 1
ATOM 1433 O O . VAL A 1 182 ? -15.329 9.229 29.177 1.00 84.75 182 VAL A O 1
ATOM 1436 N N . ASP A 1 183 ? -17.524 9.581 29.551 1.00 89.06 183 ASP A N 1
ATOM 1437 C CA . ASP A 1 183 ? -17.323 10.658 30.522 1.00 89.06 183 ASP A CA 1
ATOM 1438 C C . ASP A 1 183 ? -16.595 10.103 31.768 1.00 89.06 183 ASP A C 1
ATOM 1440 O O . ASP A 1 183 ? -17.079 9.140 32.375 1.00 89.06 183 ASP A O 1
ATOM 1444 N N . PRO A 1 184 ? -15.454 10.686 32.190 1.00 87.25 184 PRO A N 1
ATOM 1445 C CA . PRO A 1 184 ? -14.750 10.291 33.412 1.00 87.25 184 PRO A CA 1
ATOM 1446 C C . PRO A 1 184 ? -15.627 10.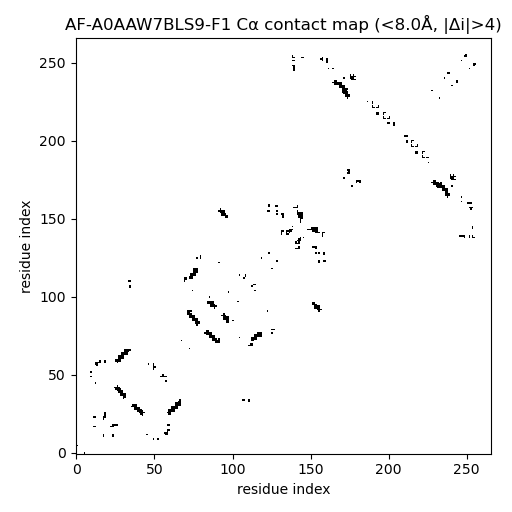273 34.674 1.00 87.25 184 PRO A C 1
ATOM 1448 O O . PRO A 1 184 ? -15.351 9.519 35.608 1.00 87.25 184 PRO A O 1
ATOM 1451 N N . ARG A 1 185 ? -16.709 11.061 34.708 1.00 90.62 185 ARG A N 1
ATOM 1452 C CA . ARG A 1 185 ? -17.671 11.079 35.823 1.00 90.62 185 ARG A CA 1
ATOM 1453 C C . ARG A 1 185 ? -18.380 9.742 36.018 1.00 90.62 185 ARG A C 1
ATOM 1455 O O . ARG A 1 185 ? -18.737 9.411 37.149 1.00 90.62 185 ARG A O 1
ATOM 1462 N N . LEU A 1 186 ? -18.555 8.955 34.955 1.00 88.50 186 LEU A N 1
ATOM 1463 C CA . LEU A 1 186 ? -19.125 7.612 35.056 1.00 88.50 186 LEU A CA 1
ATOM 1464 C C . LEU A 1 186 ? -18.211 6.695 35.881 1.00 88.50 186 LEU A C 1
ATOM 1466 O O . LEU A 1 186 ? -18.681 6.001 36.775 1.00 88.50 186 LEU A O 1
ATOM 1470 N N . TRP A 1 187 ? -16.898 6.756 35.645 1.00 86.94 187 TRP A N 1
ATOM 1471 C CA . TRP A 1 187 ? -15.913 5.996 36.421 1.00 86.94 187 TRP A CA 1
ATOM 1472 C C . TRP A 1 187 ? -15.870 6.440 37.880 1.00 86.94 187 TRP A C 1
ATOM 1474 O O . TRP A 1 187 ? -15.849 5.601 38.778 1.00 86.94 187 TRP A O 1
ATOM 1484 N N . LEU A 1 188 ? -15.906 7.754 38.120 1.00 92.19 188 LEU A N 1
ATOM 1485 C CA . LEU A 1 188 ? -15.885 8.302 39.473 1.00 92.19 188 LEU A CA 1
ATOM 1486 C C . LEU A 1 188 ? -17.140 7.910 40.267 1.00 92.19 188 LEU A C 1
ATOM 1488 O O . LEU A 1 188 ? -17.029 7.468 41.407 1.00 92.19 188 LEU A O 1
ATOM 1492 N N . SER A 1 189 ? -18.324 8.043 39.664 1.00 90.56 189 SER A N 1
ATOM 1493 C CA . SER A 1 189 ? -19.597 7.698 40.313 1.00 90.56 189 SER A CA 1
ATOM 1494 C C . SER A 1 189 ? -19.738 6.196 40.555 1.00 90.56 189 SER A C 1
ATOM 1496 O O . SER A 1 189 ? -20.106 5.797 41.659 1.00 90.56 189 SER A O 1
ATOM 1498 N N . ALA A 1 190 ? -19.377 5.358 39.580 1.00 90.81 190 ALA A N 1
ATOM 1499 C CA . ALA A 1 190 ? -19.394 3.908 39.748 1.00 90.81 190 ALA A CA 1
ATOM 1500 C C . ALA A 1 190 ? -18.373 3.442 40.801 1.00 90.81 190 ALA A C 1
ATOM 1502 O O . ALA A 1 190 ? -18.708 2.621 41.653 1.00 90.81 190 ALA A O 1
ATOM 1503 N N . GLY A 1 191 ? -17.161 4.010 40.811 1.00 91.62 191 GLY A N 1
ATOM 1504 C CA . GLY A 1 191 ? -16.145 3.715 41.825 1.00 91.62 191 GLY A CA 1
ATOM 1505 C C . GLY A 1 191 ? -16.558 4.151 43.235 1.00 91.62 191 GLY A C 1
ATOM 1506 O O . GLY A 1 191 ? -16.427 3.376 44.183 1.00 91.62 191 GLY A O 1
ATOM 1507 N N . ALA A 1 192 ? -17.121 5.355 43.378 1.00 93.12 192 ALA A N 1
ATOM 1508 C CA . ALA A 1 192 ? -17.647 5.839 44.653 1.00 93.12 192 ALA A CA 1
ATOM 1509 C C . ALA A 1 192 ? -18.817 4.973 45.149 1.00 93.12 192 ALA A C 1
ATOM 1511 O O . ALA A 1 192 ? -18.842 4.587 46.317 1.00 93.12 192 ALA A O 1
ATOM 1512 N N . GLY A 1 193 ? -19.748 4.609 44.259 1.00 92.00 193 GLY A N 1
ATOM 1513 C CA . GLY A 1 193 ? -20.867 3.721 44.578 1.00 92.00 193 GLY A CA 1
ATOM 1514 C C . GLY A 1 193 ? -20.405 2.339 45.044 1.00 92.00 193 GLY A C 1
ATOM 1515 O O . GLY A 1 193 ? -20.915 1.830 46.043 1.00 92.00 193 GLY A O 1
ATOM 1516 N N . LEU A 1 194 ? -19.391 1.768 44.386 1.00 94.12 194 LEU A N 1
ATOM 1517 C CA . LEU A 1 194 ? -18.770 0.502 44.784 1.00 94.12 194 LEU A CA 1
ATOM 1518 C C . LEU A 1 194 ? -18.170 0.590 46.197 1.00 94.12 194 LEU A C 1
ATOM 1520 O O . LEU A 1 194 ? -18.425 -0.272 47.041 1.00 94.12 194 LEU A O 1
ATOM 1524 N N . PHE A 1 195 ? -17.403 1.650 46.466 1.00 94.62 195 PHE A N 1
ATOM 1525 C CA . PHE A 1 195 ? -16.739 1.865 47.752 1.00 94.62 195 PHE A CA 1
ATOM 1526 C C . PHE A 1 195 ? -17.747 2.040 48.895 1.00 94.62 195 PHE A C 1
ATOM 1528 O O . PHE A 1 195 ? -17.680 1.325 49.896 1.00 94.62 195 PHE A O 1
ATOM 1535 N N . VAL A 1 196 ? -18.734 2.925 48.715 1.00 94.12 196 VAL A N 1
ATOM 1536 C CA . VAL A 1 196 ? -19.781 3.188 49.716 1.00 94.12 196 VAL A CA 1
ATOM 1537 C C . VAL A 1 196 ? -20.614 1.934 49.984 1.00 94.12 196 VAL A C 1
ATOM 1539 O O . VAL A 1 196 ? -20.853 1.595 51.142 1.00 94.12 196 VAL A O 1
ATOM 1542 N N . SER A 1 197 ? -21.005 1.203 48.936 1.00 92.06 197 SER A N 1
ATOM 1543 C CA . SER A 1 197 ? -21.819 -0.013 49.076 1.00 92.06 197 SER A CA 1
ATOM 1544 C C . SER A 1 197 ? -21.066 -1.143 49.785 1.00 92.06 197 SER A C 1
ATOM 1546 O O . SER A 1 197 ? -21.645 -1.854 50.606 1.00 92.06 197 SER A O 1
ATOM 1548 N N . THR A 1 198 ? -19.760 -1.276 49.529 1.00 93.31 198 THR A N 1
ATOM 1549 C CA . THR A 1 198 ? -18.901 -2.262 50.209 1.00 93.31 198 THR A CA 1
ATOM 1550 C C . THR A 1 198 ? -18.756 -1.940 51.698 1.00 93.31 198 THR A C 1
ATOM 1552 O O . THR A 1 198 ? -18.898 -2.825 52.542 1.00 93.31 198 THR A O 1
ATOM 1555 N N . ILE A 1 199 ? -18.535 -0.666 52.039 1.00 93.50 199 ILE A N 1
ATOM 1556 C CA . ILE A 1 199 ? -18.453 -0.213 53.435 1.00 93.50 199 ILE A CA 1
ATOM 1557 C C . ILE A 1 199 ? -19.785 -0.427 54.161 1.00 93.50 199 ILE A C 1
ATOM 1559 O O . ILE A 1 199 ? -19.794 -0.929 55.285 1.00 93.50 199 ILE A O 1
ATOM 1563 N N . ALA A 1 200 ? -20.910 -0.101 53.518 1.00 90.19 200 ALA A N 1
ATOM 1564 C CA . ALA A 1 200 ? -22.238 -0.320 54.083 1.00 90.19 200 ALA A CA 1
ATOM 1565 C C . ALA A 1 200 ? -22.494 -1.810 54.373 1.00 90.19 200 ALA A C 1
ATOM 1567 O O . ALA A 1 200 ? -22.974 -2.153 55.450 1.00 90.19 200 ALA A O 1
ATOM 1568 N N . MET A 1 201 ? -22.097 -2.710 53.468 1.00 89.19 201 MET A N 1
ATOM 1569 C CA . MET A 1 201 ? -22.168 -4.160 53.691 1.00 89.19 201 MET A CA 1
ATOM 1570 C C . MET A 1 201 ? -21.361 -4.621 54.917 1.00 89.19 201 MET A C 1
ATOM 1572 O O . MET A 1 201 ? -21.838 -5.469 55.675 1.00 89.19 201 MET A O 1
ATOM 1576 N N . MET A 1 202 ? -20.165 -4.060 55.131 1.00 90.12 202 MET A N 1
ATOM 1577 C CA . MET A 1 202 ? -19.281 -4.442 56.240 1.00 90.12 202 MET A CA 1
ATOM 1578 C C . MET A 1 202 ? -19.721 -3.881 57.599 1.00 90.12 202 MET A C 1
ATOM 1580 O O . MET A 1 202 ? -19.649 -4.592 58.599 1.00 90.12 202 MET A O 1
ATOM 1584 N N . LEU A 1 203 ? -20.160 -2.619 57.652 1.00 92.56 203 LEU A N 1
ATOM 1585 C CA . LEU A 1 203 ? -20.435 -1.917 58.913 1.00 92.56 203 LEU A CA 1
ATOM 1586 C C . LEU A 1 203 ? -21.870 -2.089 59.422 1.00 92.56 203 LEU A C 1
ATOM 1588 O O . LEU A 1 203 ? -22.111 -1.942 60.620 1.00 92.56 203 LEU A O 1
ATOM 1592 N N . VAL A 1 204 ? -22.835 -2.379 58.544 1.00 91.38 204 VAL A N 1
ATOM 1593 C CA . VAL A 1 204 ? -24.243 -2.480 58.949 1.00 91.38 204 VAL A CA 1
ATOM 1594 C C . VAL A 1 204 ? -24.472 -3.761 59.770 1.00 91.38 204 VAL A C 1
ATOM 1596 O O . VAL A 1 204 ? -24.130 -4.851 59.292 1.00 91.38 204 VAL A O 1
ATOM 1599 N N . PRO A 1 205 ? -25.071 -3.667 60.978 1.00 89.19 205 PRO A N 1
ATOM 1600 C CA . PRO A 1 205 ? -25.371 -4.822 61.823 1.00 89.19 205 PRO A CA 1
ATOM 1601 C C . PRO A 1 205 ? -26.303 -5.832 61.146 1.00 89.19 205 PRO A C 1
ATOM 1603 O O . PRO A 1 205 ? -27.198 -5.465 60.387 1.00 89.19 205 PRO A O 1
ATOM 1606 N N . ALA A 1 206 ? -26.157 -7.114 61.489 1.00 79.38 206 ALA A N 1
ATOM 1607 C CA . ALA A 1 206 ? -26.920 -8.201 60.867 1.00 79.38 206 ALA A CA 1
ATOM 1608 C C . ALA A 1 206 ? -28.450 -8.083 61.026 1.00 79.38 206 ALA A C 1
ATOM 1610 O O . ALA A 1 206 ? -29.182 -8.613 60.198 1.00 79.38 206 ALA A O 1
ATOM 1611 N N . GLY A 1 207 ? -28.934 -7.358 62.042 1.00 84.69 207 GLY A N 1
ATOM 1612 C CA . GLY A 1 207 ? -30.366 -7.112 62.253 1.00 84.69 207 GLY A CA 1
ATOM 1613 C C . GLY A 1 207 ? -31.019 -6.169 61.233 1.00 84.69 207 GLY A C 1
ATOM 1614 O O . GLY A 1 207 ? -32.239 -6.073 61.199 1.00 84.69 207 GLY A O 1
ATOM 1615 N N . TRP A 1 208 ? -30.234 -5.486 60.393 1.00 89.56 208 TRP A N 1
ATOM 1616 C CA . TRP A 1 208 ? -30.715 -4.517 59.401 1.00 89.56 208 TRP A CA 1
ATOM 1617 C C . TRP A 1 208 ? -30.648 -5.109 57.987 1.00 89.56 208 TRP A C 1
ATOM 1619 O O . TRP A 1 208 ? -29.922 -4.625 57.114 1.00 89.56 208 TRP A O 1
ATOM 1629 N N . ALA A 1 209 ? -31.396 -6.194 57.772 1.00 86.06 209 ALA A N 1
ATOM 1630 C CA . ALA A 1 209 ? -31.368 -6.965 56.527 1.00 86.06 209 ALA A CA 1
ATOM 1631 C C . ALA A 1 209 ? -31.720 -6.123 55.286 1.00 86.06 209 ALA A C 1
ATOM 1633 O O . ALA A 1 209 ? -31.037 -6.225 54.269 1.00 86.06 209 ALA A O 1
ATOM 1634 N N . GLU A 1 210 ? -32.708 -5.231 55.392 1.00 90.06 210 GLU A N 1
ATOM 1635 C CA . GLU A 1 210 ? -33.146 -4.361 54.289 1.00 90.06 210 GLU A CA 1
ATOM 1636 C C . GLU A 1 210 ? -32.035 -3.419 53.800 1.00 90.06 210 GLU A C 1
ATOM 1638 O O . GLU A 1 210 ? -31.815 -3.252 52.601 1.00 90.06 210 GLU A O 1
ATOM 1643 N N . VAL A 1 211 ? -31.261 -2.842 54.725 1.00 87.56 211 VAL A N 1
ATOM 1644 C CA . VAL A 1 211 ? -30.160 -1.927 54.378 1.00 87.56 211 VAL A CA 1
ATOM 1645 C C . VAL A 1 211 ? -29.028 -2.681 53.683 1.00 87.56 211 VAL A C 1
ATOM 1647 O O . VAL A 1 211 ? -28.457 -2.188 52.708 1.00 87.56 211 VAL A O 1
ATOM 1650 N N . ARG A 1 212 ? -28.732 -3.904 54.137 1.00 88.62 212 ARG A N 1
ATOM 1651 C CA . ARG A 1 212 ? -27.768 -4.780 53.461 1.00 88.62 212 ARG A CA 1
ATOM 1652 C C . ARG A 1 212 ? -28.249 -5.181 52.068 1.00 88.62 212 ARG A C 1
ATOM 1654 O O . ARG A 1 212 ? -27.441 -5.182 51.146 1.00 88.62 212 ARG A O 1
ATOM 1661 N N . LEU A 1 213 ? -29.541 -5.459 51.884 1.00 91.69 213 LEU A N 1
ATOM 1662 C CA . LEU A 1 213 ? -30.107 -5.773 50.569 1.00 91.69 213 LEU A CA 1
ATOM 1663 C C . LEU A 1 213 ? -29.892 -4.616 49.580 1.00 91.69 213 LEU A C 1
ATOM 1665 O O . LEU A 1 213 ? -29.350 -4.823 48.493 1.00 91.69 213 LEU A O 1
ATOM 1669 N N . VAL A 1 214 ? -30.246 -3.389 49.978 1.00 92.19 214 VAL A N 1
ATOM 1670 C CA . VAL A 1 214 ? -30.078 -2.190 49.139 1.00 92.19 214 VAL A CA 1
ATOM 1671 C C . VAL A 1 214 ? -28.604 -1.944 48.810 1.00 92.19 214 VAL A C 1
ATOM 1673 O O . VAL A 1 214 ? -28.272 -1.688 47.651 1.00 92.19 214 VAL A O 1
ATOM 1676 N N . ALA A 1 215 ? -27.707 -2.084 49.791 1.00 90.69 215 ALA A N 1
ATOM 1677 C CA . ALA A 1 215 ? -26.266 -1.978 49.561 1.00 90.69 215 ALA A CA 1
ATOM 1678 C C . ALA A 1 215 ? -25.762 -3.041 48.566 1.00 90.69 215 ALA A C 1
ATOM 1680 O O . ALA A 1 215 ? -24.928 -2.744 47.714 1.00 90.69 215 ALA A O 1
ATOM 1681 N N . GLY A 1 216 ? -26.299 -4.262 48.618 1.00 91.62 216 GLY A N 1
ATOM 1682 C CA . GLY A 1 216 ? -25.967 -5.332 47.676 1.00 91.62 216 GLY A CA 1
ATOM 1683 C C . GLY A 1 216 ? -26.418 -5.028 46.246 1.00 91.62 216 GLY A C 1
ATOM 1684 O O . GLY A 1 216 ? -25.644 -5.214 45.308 1.00 91.62 216 GLY A O 1
ATOM 1685 N N . ILE A 1 217 ? -27.635 -4.499 46.076 1.00 93.88 217 ILE A N 1
ATOM 1686 C CA . ILE A 1 217 ? -28.153 -4.070 44.766 1.00 93.88 217 ILE A CA 1
ATOM 1687 C C . ILE A 1 217 ? -27.296 -2.931 44.202 1.00 93.88 217 ILE A C 1
ATOM 1689 O O . ILE A 1 217 ? -26.901 -2.979 43.037 1.00 93.88 217 ILE A O 1
ATOM 1693 N N . ALA A 1 218 ? -26.964 -1.932 45.025 1.00 92.50 218 ALA A N 1
ATOM 1694 C CA . ALA A 1 218 ? -26.122 -0.809 44.620 1.00 92.50 218 ALA A CA 1
ATOM 1695 C C . ALA A 1 218 ? -24.705 -1.260 44.227 1.00 92.50 218 ALA A C 1
ATOM 1697 O O . ALA A 1 218 ? -24.175 -0.811 43.208 1.00 92.50 218 ALA A O 1
ATOM 1698 N N . LEU A 1 219 ? -24.124 -2.204 44.976 1.00 93.94 219 LEU A N 1
ATOM 1699 C CA . LEU A 1 219 ? -22.844 -2.822 44.638 1.00 93.94 219 LEU A CA 1
ATOM 1700 C C . LEU A 1 219 ? -22.920 -3.545 43.287 1.00 93.94 219 LEU A C 1
ATOM 1702 O O . LEU A 1 219 ? -22.076 -3.317 42.421 1.00 93.94 219 LEU A O 1
ATOM 1706 N N . GLY A 1 220 ? -23.951 -4.371 43.083 1.00 93.94 220 GLY A N 1
ATOM 1707 C CA . GLY A 1 220 ? -24.176 -5.086 41.827 1.00 93.94 220 GLY A CA 1
ATOM 1708 C C . GLY A 1 220 ? -24.358 -4.145 40.634 1.00 93.94 220 GLY A C 1
ATOM 1709 O O . GLY A 1 220 ? -23.766 -4.371 39.580 1.00 93.94 220 GLY A O 1
ATOM 1710 N N . ALA A 1 221 ? -25.104 -3.051 40.807 1.00 93.12 221 ALA A N 1
ATOM 1711 C CA . ALA A 1 221 ? -25.297 -2.034 39.775 1.00 93.12 221 ALA A CA 1
ATOM 1712 C C . ALA A 1 221 ? -23.988 -1.307 39.425 1.00 93.12 221 ALA A C 1
ATOM 1714 O O . ALA A 1 221 ? -23.688 -1.118 38.245 1.00 93.12 221 ALA A O 1
ATOM 1715 N N . ALA A 1 222 ? -23.182 -0.947 40.430 1.00 92.44 222 ALA A N 1
ATOM 1716 C CA . ALA A 1 222 ? -21.880 -0.317 40.221 1.00 92.44 222 ALA A CA 1
ATOM 1717 C C . ALA A 1 222 ? -20.917 -1.246 39.464 1.00 92.44 222 ALA A C 1
ATOM 1719 O O . ALA A 1 222 ? -20.317 -0.830 38.473 1.00 92.44 222 ALA A O 1
ATOM 1720 N N . VAL A 1 223 ? -20.822 -2.519 39.871 1.00 93.56 223 VAL A N 1
ATOM 1721 C CA . VAL A 1 223 ? -20.027 -3.531 39.151 1.00 93.56 223 VAL A CA 1
ATOM 1722 C C . VAL A 1 223 ? -20.542 -3.701 37.721 1.00 93.56 223 VAL A C 1
ATOM 1724 O O . VAL A 1 223 ? -19.751 -3.663 36.781 1.00 93.56 223 VAL A O 1
ATOM 1727 N N . GLY A 1 224 ? -21.858 -3.833 37.538 1.00 92.38 224 GLY A N 1
ATOM 1728 C CA . GLY A 1 224 ? -22.480 -3.997 36.225 1.00 92.38 224 GLY A CA 1
ATOM 1729 C C . GLY A 1 224 ? -22.180 -2.839 35.273 1.00 92.38 224 GLY A C 1
ATOM 1730 O O . GLY A 1 224 ? -21.836 -3.078 34.118 1.00 92.38 224 GLY A O 1
ATOM 1731 N N . ALA A 1 225 ? -22.227 -1.594 35.757 1.00 89.56 225 ALA A N 1
ATOM 1732 C CA . ALA A 1 225 ? -21.896 -0.412 34.961 1.00 89.56 225 ALA A CA 1
ATOM 1733 C C . ALA A 1 225 ? -20.422 -0.398 34.515 1.00 89.56 225 ALA A C 1
ATOM 1735 O O . ALA A 1 225 ? -20.134 -0.114 33.351 1.00 89.56 225 ALA A O 1
ATOM 1736 N N . LEU A 1 226 ? -19.492 -0.751 35.411 1.00 89.75 226 LEU A N 1
ATOM 1737 C CA . LEU A 1 226 ? -18.065 -0.851 35.078 1.00 89.75 226 LEU A CA 1
ATOM 1738 C C . LEU A 1 226 ? -17.810 -1.961 34.050 1.00 89.75 226 LEU A C 1
ATOM 1740 O O . LEU A 1 226 ? -17.118 -1.742 33.054 1.00 89.75 226 LEU A O 1
ATOM 1744 N N . VAL A 1 227 ? -18.411 -3.137 34.262 1.00 91.19 227 VAL A N 1
ATOM 1745 C CA . VAL A 1 227 ? -18.298 -4.283 33.352 1.00 91.19 227 VAL A CA 1
ATOM 1746 C C . VAL A 1 227 ? -18.893 -3.951 31.986 1.00 91.19 227 VAL A C 1
ATOM 1748 O O . VAL A 1 227 ? -18.261 -4.247 30.982 1.00 91.19 227 VAL A O 1
ATOM 1751 N N . ALA A 1 228 ? -20.044 -3.283 31.908 1.00 88.25 228 ALA A N 1
ATOM 1752 C CA . ALA A 1 228 ? -20.671 -2.934 30.631 1.00 88.25 228 ALA A CA 1
ATOM 1753 C C . ALA A 1 228 ? -19.785 -2.040 29.740 1.00 88.25 228 ALA A C 1
ATOM 1755 O O . ALA A 1 228 ? -19.835 -2.140 28.515 1.00 88.25 228 ALA A O 1
ATOM 1756 N N . VAL A 1 229 ? -18.960 -1.179 30.343 1.00 88.75 229 VAL A N 1
ATOM 1757 C CA . VAL A 1 229 ? -18.043 -0.290 29.612 1.00 88.75 229 VAL A CA 1
ATOM 1758 C C . VAL A 1 229 ? -16.721 -0.983 29.269 1.00 88.75 229 VAL A C 1
ATOM 1760 O O . VAL A 1 229 ? -16.158 -0.729 28.199 1.00 88.75 229 VAL A O 1
ATOM 1763 N N . ALA A 1 230 ? -16.218 -1.832 30.171 1.00 87.81 230 ALA A N 1
ATOM 1764 C CA . ALA A 1 230 ? -14.901 -2.460 30.065 1.00 87.81 230 ALA A CA 1
ATOM 1765 C C . ALA A 1 230 ? -14.903 -3.833 29.376 1.00 87.81 230 ALA A C 1
ATOM 1767 O O . ALA A 1 230 ? -13.870 -4.253 28.860 1.00 87.81 230 ALA A O 1
ATOM 1768 N N . ALA A 1 231 ? -16.026 -4.551 29.378 1.00 89.44 231 ALA A N 1
ATOM 1769 C CA . ALA A 1 231 ? -16.120 -5.870 28.771 1.00 89.44 231 ALA A CA 1
ATOM 1770 C C . ALA A 1 231 ? -16.277 -5.762 27.244 1.00 89.44 231 ALA A C 1
ATOM 1772 O O . ALA A 1 231 ? -16.956 -4.856 26.750 1.00 89.44 231 ALA A O 1
ATOM 1773 N N . PRO A 1 232 ? -15.694 -6.697 26.473 1.00 88.19 232 PRO A N 1
ATOM 1774 C CA . PRO A 1 232 ? -15.711 -6.662 25.016 1.00 88.19 232 PRO A CA 1
ATOM 1775 C C . PRO A 1 232 ? -17.039 -7.198 24.452 1.00 88.19 232 PRO A C 1
ATOM 1777 O O . PRO A 1 232 ? -17.084 -8.218 23.770 1.00 88.19 232 PRO A O 1
ATOM 1780 N N . ILE A 1 233 ? -18.139 -6.517 24.780 1.00 88.44 233 ILE A N 1
ATOM 1781 C CA . ILE A 1 233 ? -19.509 -6.950 24.461 1.00 88.44 233 ILE A CA 1
ATOM 1782 C C . ILE A 1 233 ? -19.900 -6.554 23.026 1.00 88.44 233 ILE A C 1
ATOM 1784 O O . ILE A 1 233 ? -20.740 -7.207 22.407 1.00 88.44 233 ILE A O 1
ATOM 1788 N N . LEU A 1 234 ? -19.300 -5.496 22.468 1.00 88.81 234 LEU A N 1
ATOM 1789 C CA . LEU A 1 234 ? -19.667 -4.983 21.149 1.00 88.81 234 LEU A CA 1
ATOM 1790 C C . LEU A 1 234 ? -18.867 -5.665 20.039 1.00 88.81 234 LEU A C 1
ATOM 1792 O O . LEU A 1 234 ? -17.642 -5.705 20.089 1.00 88.81 234 LEU A O 1
ATOM 1796 N N . GLN A 1 235 ? -19.551 -6.117 18.988 1.00 91.94 235 GLN A N 1
ATOM 1797 C CA . GLN A 1 235 ? -18.905 -6.539 17.746 1.00 91.94 235 GLN A CA 1
ATOM 1798 C C . GLN A 1 235 ? -18.908 -5.393 16.740 1.00 91.94 235 GLN A C 1
ATOM 1800 O O . GLN A 1 235 ? -19.950 -5.046 16.178 1.00 91.94 235 GLN A O 1
ATOM 1805 N N . VAL A 1 236 ? -17.735 -4.816 16.494 1.00 92.50 236 VAL A N 1
ATOM 1806 C CA . VAL A 1 236 ? -17.566 -3.687 15.569 1.00 92.50 236 VAL A CA 1
ATOM 1807 C C . VAL A 1 236 ? -16.470 -3.979 14.547 1.00 92.50 236 VAL A C 1
ATOM 1809 O O . VAL A 1 236 ? -15.578 -4.782 14.826 1.00 92.50 236 VAL A O 1
ATOM 1812 N N . PRO A 1 237 ? -16.498 -3.332 13.368 1.00 91.56 237 PRO A N 1
ATOM 1813 C CA . PRO A 1 237 ? -15.388 -3.404 12.427 1.00 91.56 237 PRO A CA 1
ATOM 1814 C C . PRO A 1 237 ? -14.087 -2.920 13.074 1.00 91.56 237 PRO A C 1
ATOM 1816 O O . PRO A 1 237 ? -14.074 -1.884 13.752 1.00 91.56 237 PRO A O 1
ATOM 1819 N N . ARG A 1 238 ? -12.981 -3.621 12.815 1.00 91.69 238 ARG A N 1
ATOM 1820 C CA . ARG A 1 238 ? -11.656 -3.311 13.374 1.00 91.69 238 ARG A CA 1
ATOM 1821 C C . ARG A 1 238 ? -11.219 -1.861 13.131 1.00 91.69 238 ARG A C 1
ATOM 1823 O O . ARG A 1 238 ? -10.603 -1.257 14.006 1.00 91.69 238 ARG A O 1
ATOM 1830 N N . ARG A 1 239 ? -11.587 -1.256 11.994 1.00 89.38 239 ARG A N 1
ATOM 1831 C CA . ARG A 1 239 ? -11.294 0.167 11.699 1.00 89.38 239 ARG A CA 1
ATOM 1832 C C . ARG A 1 239 ? -11.861 1.161 12.723 1.00 89.38 239 ARG A C 1
ATOM 1834 O O . ARG A 1 239 ? -11.332 2.265 12.857 1.00 89.38 239 ARG A O 1
ATOM 1841 N N . THR A 1 240 ? -12.917 0.788 13.444 1.00 90.12 240 THR A N 1
ATOM 1842 C CA . THR A 1 240 ? -13.573 1.640 14.448 1.00 90.12 240 THR A CA 1
ATOM 1843 C C . THR A 1 240 ? -12.909 1.532 15.824 1.00 90.12 240 THR A C 1
ATOM 1845 O O . THR A 1 240 ? -13.182 2.349 16.702 1.00 90.12 240 THR A O 1
ATOM 1848 N N . VAL A 1 241 ? -12.012 0.564 16.025 1.00 90.44 241 VAL A N 1
ATOM 1849 C CA . VAL A 1 241 ? -11.246 0.406 17.266 1.00 90.44 241 VAL A CA 1
ATOM 1850 C C . VAL A 1 241 ? -10.152 1.476 17.333 1.00 90.44 241 VAL A C 1
ATOM 1852 O O . VAL A 1 241 ? -9.497 1.791 16.340 1.00 90.44 241 VAL A O 1
ATOM 1855 N N . ARG A 1 242 ? -9.965 2.070 18.512 1.00 86.62 242 ARG A N 1
ATOM 1856 C CA . ARG A 1 242 ? -9.006 3.146 18.785 1.00 86.62 242 ARG A CA 1
ATOM 1857 C C . ARG A 1 242 ? -7.570 2.673 18.596 1.00 86.62 242 ARG A C 1
ATOM 1859 O O . ARG A 1 242 ? -6.779 3.384 17.983 1.00 86.62 242 ARG A O 1
ATOM 1866 N N . ASN A 1 243 ? -7.237 1.496 19.124 1.00 81.69 243 ASN A N 1
ATOM 1867 C CA . ASN A 1 243 ? -5.921 0.896 18.952 1.00 81.69 243 ASN A CA 1
ATOM 1868 C C . ASN A 1 243 ? -5.943 -0.059 17.756 1.00 81.69 243 ASN A C 1
ATOM 1870 O O . ASN A 1 243 ? -6.167 -1.261 17.890 1.00 81.69 243 ASN A O 1
ATOM 1874 N N . GLN A 1 244 ? -5.772 0.500 16.561 1.00 76.06 244 GLN A N 1
ATOM 1875 C CA . GLN A 1 244 ? -5.755 -0.294 15.342 1.00 76.06 244 GLN A CA 1
ATOM 1876 C C . GLN A 1 244 ? -4.477 -1.135 15.292 1.00 76.06 244 GLN A C 1
ATOM 1878 O O . GLN A 1 244 ? -3.377 -0.618 15.095 1.00 76.06 244 GLN A O 1
ATOM 1883 N N . SER A 1 245 ? -4.623 -2.451 15.424 1.00 77.75 245 SER A N 1
ATOM 1884 C CA . SER A 1 245 ? -3.547 -3.384 15.099 1.00 77.75 245 SER A CA 1
ATOM 1885 C C . SER A 1 245 ? -3.188 -3.237 13.619 1.00 77.75 245 SER A C 1
ATOM 1887 O O . SER A 1 245 ? -4.081 -3.310 12.768 1.00 77.75 245 SER A O 1
ATOM 1889 N N . SER A 1 246 ? -1.905 -3.072 13.304 1.00 82.38 246 SER A N 1
ATOM 1890 C CA . SER A 1 246 ? -1.424 -3.150 11.924 1.00 82.38 246 SER A CA 1
ATOM 1891 C C . SER A 1 246 ? -1.690 -4.538 11.335 1.00 82.38 246 SER A C 1
ATOM 1893 O O . SER A 1 246 ? -1.853 -5.511 12.075 1.00 82.38 246 SER A O 1
ATOM 1895 N N . LEU A 1 247 ? -1.744 -4.634 10.000 1.00 87.81 247 LEU A N 1
ATOM 1896 C CA . LEU A 1 247 ? -1.898 -5.920 9.321 1.00 87.81 247 LEU A CA 1
ATOM 1897 C C . LEU A 1 247 ? -0.771 -6.869 9.776 1.00 87.81 247 LEU A C 1
ATOM 1899 O O . LEU A 1 247 ? 0.405 -6.530 9.593 1.00 87.81 247 LEU A O 1
ATOM 1903 N N . PRO A 1 248 ? -1.092 -8.043 10.349 1.00 90.12 248 PRO A N 1
ATOM 1904 C CA . PRO A 1 248 ? -0.090 -9.019 10.740 1.00 90.12 248 PRO A CA 1
ATOM 1905 C C . PRO A 1 248 ? 0.760 -9.449 9.545 1.00 90.12 248 PRO A C 1
ATOM 1907 O O . PRO A 1 248 ? 0.245 -9.754 8.472 1.00 90.12 248 PRO A O 1
ATOM 1910 N N . LEU A 1 249 ? 2.072 -9.568 9.750 1.00 88.00 249 LEU A N 1
ATOM 1911 C CA . LEU A 1 249 ? 3.018 -9.922 8.686 1.00 88.00 249 LEU A CA 1
ATOM 1912 C C . LEU A 1 249 ? 2.711 -11.281 8.018 1.00 88.00 249 LEU A C 1
ATOM 1914 O O . LEU A 1 249 ? 3.070 -11.494 6.865 1.00 88.00 249 LEU A O 1
ATOM 1918 N N . LYS A 1 250 ? 2.042 -12.199 8.728 1.00 88.94 250 LYS A N 1
ATOM 1919 C CA . LYS A 1 250 ? 1.615 -13.507 8.197 1.00 88.94 250 LYS A CA 1
ATOM 1920 C C . LYS A 1 250 ? 0.512 -13.395 7.136 1.00 88.94 250 LYS A C 1
ATOM 1922 O O . LYS A 1 250 ? 0.439 -14.246 6.261 1.00 88.94 250 LYS A O 1
ATOM 1927 N N . LEU A 1 251 ? -0.317 -12.356 7.225 1.00 88.50 251 LEU A N 1
ATOM 1928 C CA . LEU A 1 251 ? -1.411 -12.092 6.289 1.00 88.50 251 LEU A CA 1
ATOM 1929 C C . LEU A 1 251 ? -0.969 -11.206 5.119 1.00 88.50 251 LEU A C 1
ATOM 1931 O O . LEU A 1 251 ? -1.717 -11.047 4.168 1.00 88.50 251 LEU A O 1
ATOM 1935 N N . ALA A 1 252 ? 0.231 -10.622 5.174 1.00 89.38 252 ALA A N 1
ATOM 1936 C CA . ALA A 1 252 ? 0.724 -9.737 4.130 1.00 89.38 252 ALA A CA 1
ATOM 1937 C C . ALA A 1 252 ? 1.038 -10.512 2.830 1.00 89.38 252 ALA A C 1
ATOM 1939 O O . ALA A 1 252 ? 1.962 -11.338 2.836 1.00 89.38 252 ALA A O 1
ATOM 1940 N N . PRO A 1 253 ? 0.374 -10.195 1.700 1.00 89.44 253 PRO A N 1
ATOM 1941 C CA . PRO A 1 253 ? 0.606 -10.863 0.414 1.00 89.44 253 PRO A CA 1
ATOM 1942 C C . PRO A 1 253 ? 2.052 -10.768 -0.074 1.00 89.44 253 PRO A C 1
ATOM 1944 O O . PRO A 1 253 ? 2.554 -11.654 -0.751 1.00 89.44 253 PRO A O 1
ATOM 1947 N N . LYS A 1 254 ? 2.768 -9.705 0.303 1.00 88.00 254 LYS A N 1
ATOM 1948 C CA . LYS A 1 254 ? 4.181 -9.483 -0.051 1.00 88.00 254 LYS A CA 1
ATOM 1949 C C . LYS A 1 254 ? 5.150 -10.506 0.540 1.00 88.00 254 LYS A C 1
ATOM 1951 O O . LYS A 1 254 ? 6.286 -10.596 0.087 1.00 88.00 254 LYS A O 1
ATOM 1956 N N . ARG A 1 255 ? 4.749 -11.216 1.599 1.00 78.81 255 ARG A N 1
ATOM 1957 C CA . ARG A 1 255 ? 5.589 -12.219 2.273 1.00 78.81 255 ARG A CA 1
ATOM 1958 C C . ARG A 1 255 ? 5.240 -13.644 1.864 1.00 78.81 255 ARG A C 1
ATOM 1960 O O . ARG A 1 255 ? 6.064 -14.541 2.041 1.00 78.81 255 ARG A O 1
ATOM 1967 N N . GLN A 1 256 ? 4.031 -13.864 1.364 1.00 69.06 256 GLN A N 1
ATOM 1968 C CA . GLN A 1 256 ? 3.665 -15.145 0.786 1.00 69.06 256 GLN A CA 1
ATOM 1969 C C . GLN A 1 256 ? 4.500 -15.280 -0.491 1.00 69.06 256 GLN A C 1
ATOM 1971 O O . GLN A 1 256 ? 4.381 -14.451 -1.391 1.00 69.06 256 GLN A O 1
ATOM 1976 N N . ARG A 1 257 ? 5.441 -16.238 -0.524 1.00 49.31 257 ARG A N 1
ATOM 1977 C CA . ARG A 1 257 ? 6.180 -16.539 -1.759 1.00 49.31 257 ARG A CA 1
ATOM 1978 C C . ARG A 1 257 ? 5.143 -16.750 -2.865 1.00 49.31 257 ARG A C 1
ATOM 1980 O O . ARG A 1 257 ? 4.134 -17.401 -2.576 1.00 49.31 257 ARG A O 1
ATOM 1987 N N . PRO A 1 258 ? 5.370 -16.248 -4.091 1.00 49.84 258 PRO A N 1
ATOM 1988 C CA . PRO A 1 258 ? 4.559 -16.703 -5.207 1.00 49.84 258 PRO A CA 1
ATOM 1989 C C . PRO A 1 258 ? 4.602 -18.240 -5.214 1.00 49.84 258 PRO A C 1
ATOM 1991 O O . PRO A 1 258 ? 5.655 -18.807 -4.881 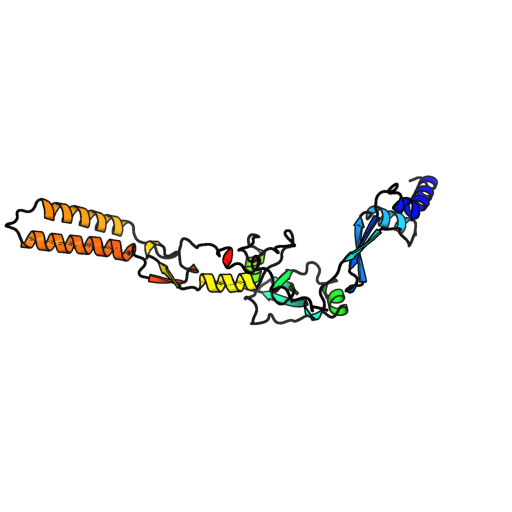1.00 49.84 258 PRO A O 1
ATOM 1994 N N . PRO A 1 259 ? 3.484 -18.926 -5.507 1.00 40.72 259 PRO A N 1
ATOM 1995 C CA . PRO A 1 259 ? 3.552 -20.356 -5.759 1.00 40.72 259 PRO A CA 1
ATOM 1996 C C . PRO A 1 259 ? 4.649 -20.559 -6.806 1.00 40.72 259 PRO A C 1
ATOM 1998 O O . PRO A 1 259 ? 4.673 -19.849 -7.812 1.00 40.72 259 PRO A O 1
ATOM 2001 N N . MET A 1 260 ? 5.609 -21.448 -6.528 1.00 40.00 260 MET A N 1
ATOM 2002 C CA . MET A 1 260 ? 6.488 -21.941 -7.583 1.00 40.00 260 MET A CA 1
ATOM 2003 C C . MET A 1 260 ? 5.550 -22.390 -8.700 1.00 40.00 260 MET A C 1
ATOM 2005 O O . MET A 1 260 ? 4.749 -23.295 -8.487 1.00 40.00 260 MET A O 1
ATOM 2009 N N . MET A 1 261 ? 5.594 -21.723 -9.854 1.00 43.44 261 MET A N 1
ATOM 2010 C CA . MET A 1 261 ? 5.229 -22.421 -11.074 1.00 43.44 261 MET A CA 1
ATOM 2011 C C . MET A 1 261 ? 6.176 -23.609 -11.103 1.00 43.44 261 MET A C 1
ATOM 2013 O O . MET A 1 261 ? 7.393 -23.414 -11.156 1.00 43.44 261 MET A O 1
ATOM 2017 N N . ASP A 1 262 ? 5.618 -24.804 -10.931 1.00 37.78 262 ASP A N 1
ATOM 2018 C CA . ASP A 1 262 ? 6.330 -26.040 -11.184 1.00 37.78 262 ASP A CA 1
ATOM 2019 C C . ASP A 1 262 ? 7.015 -25.866 -12.538 1.00 37.78 262 ASP A C 1
ATOM 2021 O O . ASP A 1 262 ? 6.365 -25.683 -13.570 1.00 37.78 262 ASP A O 1
ATOM 2025 N N . SER A 1 263 ? 8.347 -25.817 -12.511 1.00 33.62 263 SER A N 1
ATOM 2026 C CA . SER A 1 263 ? 9.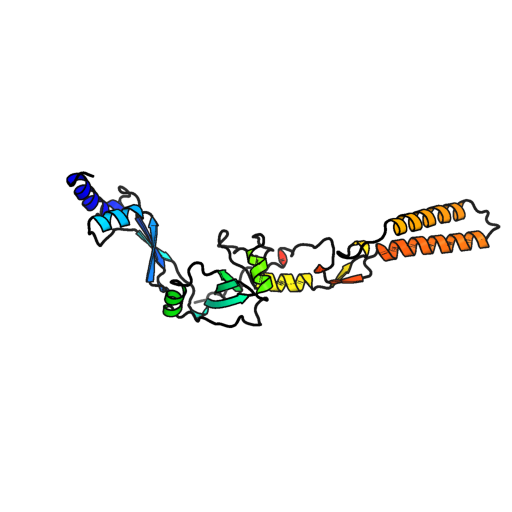134 -25.996 -13.719 1.00 33.62 263 SER A CA 1
ATOM 2027 C C . SER A 1 263 ? 8.626 -27.292 -14.344 1.00 33.62 263 SER A C 1
ATOM 2029 O O . SER A 1 263 ? 8.523 -28.278 -13.605 1.00 33.62 263 SER A O 1
ATOM 2031 N N . PRO A 1 264 ? 8.283 -27.331 -15.644 1.00 36.34 264 PRO A N 1
ATOM 2032 C CA . PRO A 1 264 ? 8.028 -28.613 -16.265 1.00 36.34 264 PRO A CA 1
ATOM 2033 C C . PRO A 1 264 ? 9.291 -29.446 -16.043 1.00 36.34 264 PRO A C 1
ATOM 2035 O O . PRO A 1 264 ? 10.405 -29.005 -16.340 1.00 36.34 264 PRO A O 1
ATOM 2038 N N . ALA A 1 265 ? 9.107 -30.577 -15.370 1.00 42.09 265 ALA A N 1
ATOM 2039 C CA . ALA A 1 265 ? 10.088 -31.632 -15.379 1.00 42.09 265 ALA A CA 1
ATOM 2040 C C . ALA A 1 265 ? 10.144 -32.162 -16.815 1.00 42.09 265 ALA A C 1
ATOM 2042 O O . ALA A 1 265 ? 9.097 -32.485 -17.379 1.00 42.09 265 ALA A O 1
ATOM 2043 N N . ASP A 1 266 ? 11.376 -32.230 -17.314 1.00 39.75 266 ASP A N 1
ATOM 2044 C CA . ASP A 1 266 ? 11.853 -32.881 -18.539 1.00 39.75 266 ASP A CA 1
ATOM 2045 C C . ASP A 1 266 ? 11.576 -32.194 -19.891 1.00 39.75 266 ASP A C 1
ATOM 2047 O O . ASP A 1 266 ? 10.410 -32.060 -20.325 1.00 39.75 266 ASP A O 1
#

Mean predicted aligned error: 10.22 Å

Solvent-accessible surface area (backbone atoms only — not comparable to full-atom values): 15227 Å² total; per-residue (Å²): 131,59,71,68,60,50,54,53,48,50,59,54,63,52,34,54,68,43,50,77,66,62,76,68,62,73,30,31,30,39,33,32,64,82,74,73,43,77,46,78,74,39,45,67,72,56,51,56,53,36,50,75,71,71,44,93,71,74,55,60,51,76,45,83,38,88,66,81,61,36,89,43,38,38,34,33,43,46,78,58,93,92,46,77,50,44,34,38,29,41,74,88,33,39,36,33,72,51,90,51,56,89,59,50,47,62,54,42,42,74,59,59,27,53,80,40,74,67,78,62,86,90,50,69,56,68,68,61,53,54,52,30,73,75,48,64,71,39,71,63,34,31,15,37,38,90,87,46,70,86,47,79,28,34,32,40,58,41,47,49,52,48,51,52,61,31,57,41,69,38,71,38,22,56,73,43,30,58,86,52,79,78,63,70,63,58,58,53,52,32,52,50,40,34,53,54,20,52,50,46,54,72,71,55,57,84,91,47,54,69,62,42,51,52,23,50,53,45,28,51,51,21,51,49,56,53,44,65,38,66,38,55,78,44,75,41,40,37,70,50,37,55,80,63,78,73,66,55,68,90,72,19,57,75,66,54,72,75,79,76,75,75,71,81,81,130

Nearest PDB structures (foldseek):
  4mjn-assembly1_M  TM=4.863E-01  e=7.556E+00  Triticum aestivum

Radius of gyration: 33.84 Å; Cα contacts (8 Å, |Δi|>4): 366; chains: 1; bounding box: 79×54×97 Å

pLDDT: mean 86.91, std 11.09, range [33.62, 97.12]